Protein AF-A0A5D2UR19-F1 (afdb_monomer)

Nearest PDB structures (foldseek):
  2g3y-assembly1_A  TM=7.242E-01  e=2.853E-04  Homo sapiens
  3e5h-assembly1_A  TM=7.509E-01  e=6.880E-03  Homo sapiens
  1z06-assembly1_A  TM=6.483E-01  e=2.188E-03  Mus musculus
  6pq3-assembly1_A  TM=7.161E-01  e=6.386E-02  Homo sapiens
  6sur-assembly1_B  TM=6.146E-01  e=1.386E-02  Mus musculus

Structure (mmCIF, N/CA/C/O backbone):
data_AF-A0A5D2UR19-F1
#
_entry.id   AF-A0A5D2UR19-F1
#
loop_
_atom_site.group_PDB
_atom_site.id
_atom_site.type_symbol
_atom_site.label_atom_id
_atom_site.label_alt_id
_atom_site.label_comp_id
_atom_site.label_asym_id
_atom_site.label_entity_id
_atom_site.label_seq_id
_atom_site.pdbx_PDB_ins_code
_atom_site.Cartn_x
_atom_site.Cartn_y
_atom_site.Cartn_z
_atom_site.occupancy
_atom_site.B_iso_or_equiv
_atom_site.auth_seq_id
_atom_site.auth_comp_id
_atom_site.auth_asym_id
_atom_site.auth_atom_id
_atom_site.pdbx_PDB_model_num
ATOM 1 N N . MET A 1 1 ? -14.995 7.279 -19.899 1.00 46.34 1 MET A N 1
ATOM 2 C CA . MET A 1 1 ? -13.911 6.622 -19.139 1.00 46.34 1 MET A CA 1
ATOM 3 C C . MET A 1 1 ? -14.521 5.469 -18.365 1.00 46.34 1 MET A C 1
ATOM 5 O O . MET A 1 1 ? -15.274 5.706 -17.428 1.00 46.34 1 MET A O 1
ATOM 9 N N . GLY A 1 2 ? -14.334 4.244 -18.856 1.00 49.53 2 GLY A N 1
ATOM 10 C CA . GLY A 1 2 ? -14.884 3.049 -18.222 1.00 49.53 2 GLY A CA 1
ATOM 11 C C . GLY A 1 2 ? -14.050 2.699 -17.000 1.00 49.53 2 GLY A C 1
ATOM 12 O O . GLY A 1 2 ? -12.851 2.493 -17.119 1.00 49.53 2 GLY A O 1
ATOM 13 N N . CYS A 1 3 ? -14.673 2.662 -15.830 1.00 55.56 3 CYS A N 1
ATOM 14 C CA . CYS A 1 3 ? -14.036 2.120 -14.644 1.00 55.56 3 CYS A CA 1
ATOM 15 C C . CYS A 1 3 ? -14.129 0.595 -14.730 1.00 55.56 3 CYS A C 1
ATOM 17 O O . CYS A 1 3 ? -15.231 0.038 -14.669 1.00 55.56 3 CYS A O 1
ATOM 19 N N . HIS A 1 4 ? -13.002 -0.078 -14.961 1.00 67.94 4 HIS A N 1
ATOM 20 C CA . HIS A 1 4 ? -13.015 -1.523 -15.117 1.00 67.94 4 HIS A CA 1
ATOM 21 C C . HIS A 1 4 ? -13.177 -2.162 -13.735 1.00 67.94 4 HIS A C 1
ATOM 23 O O . HIS A 1 4 ? -12.287 -2.125 -12.888 1.00 67.94 4 HIS A O 1
ATOM 29 N N . ARG A 1 5 ? -14.371 -2.704 -13.480 1.00 81.69 5 ARG A N 1
ATOM 30 C CA . ARG A 1 5 ? -14.679 -3.439 -12.252 1.00 81.69 5 ARG A CA 1
ATOM 31 C C . ARG A 1 5 ? -14.450 -4.918 -12.482 1.00 81.69 5 ARG A C 1
ATOM 33 O O . ARG A 1 5 ? -14.994 -5.489 -13.428 1.00 81.69 5 ARG A O 1
ATOM 40 N N . ARG A 1 6 ? -13.687 -5.548 -11.595 1.00 86.00 6 ARG A N 1
ATOM 41 C CA . ARG A 1 6 ? -13.479 -6.996 -11.594 1.00 86.00 6 ARG A CA 1
ATOM 42 C C . ARG A 1 6 ? -13.893 -7.566 -10.248 1.00 86.00 6 ARG A C 1
ATOM 44 O O . ARG A 1 6 ? -13.527 -7.041 -9.204 1.00 86.00 6 ARG A O 1
ATOM 51 N N . ILE A 1 7 ? -14.645 -8.660 -10.276 1.00 87.75 7 ILE A N 1
ATOM 52 C CA . ILE A 1 7 ? -15.034 -9.393 -9.070 1.00 87.75 7 ILE A CA 1
ATOM 53 C C . ILE A 1 7 ? -14.227 -10.682 -9.039 1.00 87.75 7 ILE A C 1
ATOM 55 O O . ILE A 1 7 ? -14.178 -11.411 -10.032 1.00 87.75 7 ILE A O 1
ATOM 59 N N . ARG A 1 8 ? -13.584 -10.969 -7.908 1.00 86.38 8 ARG A N 1
ATOM 60 C CA . ARG A 1 8 ? -12.852 -12.221 -7.701 1.00 86.38 8 ARG A CA 1
ATOM 61 C C . ARG A 1 8 ? -13.228 -12.830 -6.364 1.00 86.38 8 ARG A C 1
ATOM 63 O O . ARG A 1 8 ? -13.253 -12.147 -5.349 1.00 86.38 8 ARG A O 1
ATOM 70 N N . THR A 1 9 ? -13.471 -14.132 -6.348 1.00 87.81 9 THR A N 1
ATOM 71 C CA . THR A 1 9 ? -13.629 -14.881 -5.102 1.00 87.81 9 THR A CA 1
ATOM 72 C C . THR A 1 9 ? -12.322 -15.590 -4.761 1.00 87.81 9 THR A C 1
ATOM 74 O O . THR A 1 9 ? -11.704 -16.203 -5.629 1.00 87.81 9 THR A O 1
ATOM 77 N N . THR A 1 10 ? -11.907 -15.519 -3.498 1.00 86.25 10 THR A N 1
ATOM 78 C CA . THR A 1 10 ? -10.748 -16.240 -2.963 1.00 86.25 10 THR A CA 1
ATOM 79 C C . THR A 1 10 ? -11.105 -16.953 -1.657 1.00 86.25 10 THR A C 1
ATOM 81 O O . THR A 1 10 ? -12.052 -16.570 -0.969 1.00 86.25 10 THR A O 1
ATOM 84 N N . LEU A 1 11 ? -10.364 -18.009 -1.320 1.00 88.06 11 LEU A N 1
ATOM 85 C CA . LEU A 1 11 ? -10.439 -18.663 -0.014 1.00 88.06 11 LEU A CA 1
ATOM 86 C C . LEU A 1 11 ? -9.332 -18.105 0.883 1.00 88.06 11 LEU A C 1
ATOM 88 O O . LEU A 1 11 ? -8.144 -18.217 0.565 1.00 88.06 11 LEU A O 1
ATOM 92 N N . TYR A 1 12 ? -9.722 -17.542 2.022 1.00 85.56 12 TYR A N 1
ATOM 93 C CA . TYR A 1 12 ? -8.816 -17.017 3.040 1.00 85.56 12 TYR A CA 1
ATOM 94 C C . TYR A 1 12 ? -9.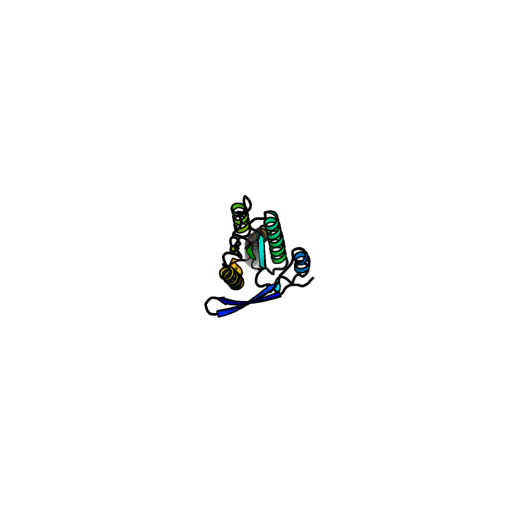179 -17.629 4.396 1.00 85.56 12 TYR A C 1
ATOM 96 O O . TYR A 1 12 ? -10.328 -17.546 4.823 1.00 85.56 12 TYR A O 1
ATOM 104 N N . LYS A 1 13 ? -8.219 -18.316 5.036 1.00 86.75 13 LYS A N 1
ATOM 105 C CA . LYS A 1 13 ? -8.419 -19.074 6.293 1.00 86.75 13 LYS A CA 1
ATOM 106 C C . LYS A 1 13 ? -9.640 -20.018 6.267 1.00 86.75 13 LYS A C 1
ATOM 108 O O . LYS A 1 13 ? -10.366 -20.142 7.243 1.00 86.75 13 LYS A O 1
ATOM 113 N N . GLY A 1 14 ? -9.890 -20.663 5.123 1.00 87.69 14 GLY A N 1
ATOM 114 C CA . GLY A 1 14 ? -11.038 -21.563 4.932 1.00 87.69 14 GLY A CA 1
ATOM 115 C C . GLY A 1 14 ? -12.382 -20.861 4.689 1.00 87.69 14 GLY A C 1
ATOM 116 O O . GLY A 1 14 ? -13.374 -21.532 4.425 1.00 87.69 14 GLY A O 1
ATOM 117 N N . ILE A 1 15 ? -12.421 -19.526 4.710 1.00 90.38 15 ILE A N 1
ATOM 118 C CA . ILE A 1 15 ? -13.627 -18.724 4.486 1.00 90.38 15 ILE A CA 1
ATOM 119 C C . ILE A 1 15 ? -13.609 -18.161 3.063 1.00 90.38 15 ILE A C 1
ATOM 121 O O . ILE A 1 15 ? -12.595 -17.650 2.581 1.00 90.38 15 ILE A O 1
ATOM 125 N N . LYS A 1 16 ? -14.752 -18.239 2.376 1.00 92.31 16 LYS A N 1
ATOM 126 C CA . LYS A 1 16 ? -14.946 -17.640 1.052 1.00 92.31 16 LYS A CA 1
ATOM 127 C C . LYS A 1 16 ? -15.060 -16.120 1.189 1.00 92.31 16 LYS A C 1
ATOM 129 O O . LYS A 1 16 ? -15.940 -15.627 1.889 1.00 92.31 16 LYS A O 1
ATOM 134 N N . LYS A 1 17 ? -14.186 -15.386 0.503 1.00 90.06 17 LYS A N 1
ATOM 135 C CA . LYS A 1 17 ? -14.154 -13.918 0.474 1.00 90.06 17 LYS A CA 1
ATOM 136 C C . LYS A 1 17 ? -14.348 -13.428 -0.956 1.00 90.06 17 LYS A C 1
ATOM 138 O O . LYS A 1 17 ? -13.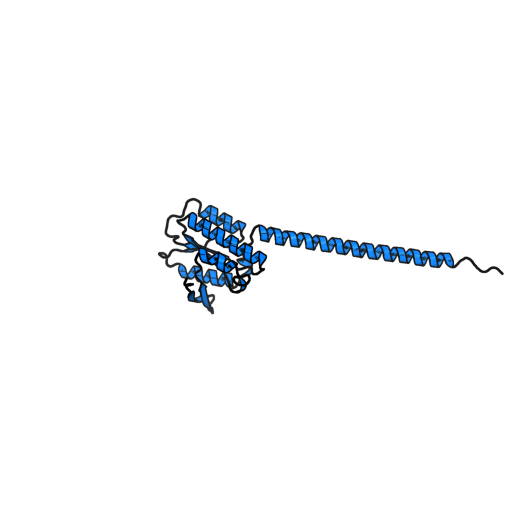837 -14.039 -1.898 1.00 90.06 17 LYS A O 1
ATOM 143 N N . THR A 1 18 ? -15.080 -12.331 -1.116 1.00 91.75 18 THR A N 1
ATOM 144 C CA . THR A 1 18 ? -15.336 -11.696 -2.414 1.00 91.75 18 THR A CA 1
ATOM 145 C C . THR A 1 18 ? -14.623 -10.355 -2.451 1.00 91.75 18 THR A C 1
ATOM 147 O O . THR A 1 18 ? -14.851 -9.516 -1.591 1.00 91.75 18 THR A O 1
ATOM 150 N N . LEU A 1 19 ? -13.766 -10.173 -3.449 1.00 90.69 19 LEU A N 1
ATOM 151 C CA . LEU A 1 19 ? -13.014 -8.953 -3.697 1.00 90.69 19 LEU A CA 1
ATOM 152 C C . LEU A 1 19 ? -13.643 -8.196 -4.865 1.00 90.69 19 LEU A C 1
ATOM 154 O O . LEU A 1 19 ? -13.827 -8.766 -5.946 1.00 90.69 19 LEU A O 1
ATOM 158 N N . PHE A 1 20 ? -13.926 -6.915 -4.644 1.00 91.12 20 PHE A N 1
ATOM 159 C CA . PHE A 1 20 ? -14.340 -5.965 -5.671 1.00 91.12 20 PHE A CA 1
ATOM 160 C C . PHE A 1 20 ? -13.138 -5.094 -6.029 1.00 91.12 20 PHE A C 1
ATOM 162 O O . PHE A 1 20 ? -12.739 -4.222 -5.268 1.00 91.12 20 PHE A O 1
ATOM 169 N N . LEU A 1 21 ? -12.530 -5.371 -7.177 1.00 89.50 21 LEU A N 1
ATOM 170 C CA . LEU A 1 21 ? -11.351 -4.668 -7.669 1.00 89.50 21 LEU A CA 1
ATOM 171 C C . LEU A 1 21 ? -11.817 -3.547 -8.595 1.00 89.50 21 LEU A C 1
ATOM 173 O O . LEU A 1 21 ? -12.476 -3.805 -9.609 1.00 89.50 21 LEU A O 1
ATOM 177 N N . LEU A 1 22 ? -11.491 -2.315 -8.220 1.00 89.56 22 LEU A N 1
ATOM 178 C CA . LEU A 1 22 ? -11.823 -1.107 -8.960 1.00 89.56 22 LEU A CA 1
ATOM 179 C C . LEU A 1 22 ? -10.551 -0.554 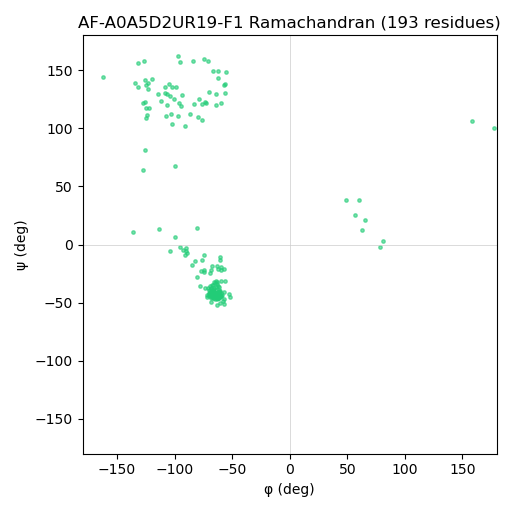-9.599 1.00 89.56 22 LEU A C 1
ATOM 181 O O . LEU A 1 22 ? -9.671 -0.072 -8.893 1.00 89.56 22 LEU A O 1
ATOM 185 N N . GLU A 1 23 ? -10.449 -0.625 -10.923 1.00 88.62 23 GLU A N 1
ATOM 186 C CA . GLU A 1 23 ? -9.324 -0.017 -11.629 1.00 88.62 23 GLU A CA 1
ATOM 187 C C . GLU A 1 23 ? -9.538 1.494 -11.769 1.00 88.62 23 GLU A C 1
ATOM 189 O O . GLU A 1 23 ? -10.571 1.953 -12.278 1.00 88.62 23 GLU A O 1
ATOM 194 N N . ILE A 1 24 ? -8.553 2.258 -11.302 1.00 87.00 24 ILE A N 1
ATOM 195 C CA . ILE A 1 24 ? -8.529 3.717 -11.344 1.00 87.00 24 ILE A CA 1
ATOM 196 C C . ILE A 1 24 ? -7.267 4.122 -12.100 1.00 87.00 24 ILE A C 1
ATOM 198 O O . ILE A 1 24 ? -6.159 3.818 -11.670 1.00 87.00 24 ILE A O 1
ATOM 202 N N . HIS A 1 25 ? -7.449 4.793 -13.238 1.00 84.62 25 HIS A N 1
ATOM 203 C CA . HIS A 1 25 ? -6.336 5.400 -13.964 1.00 84.62 25 HIS A CA 1
ATOM 204 C C . HIS A 1 25 ? -5.802 6.607 -13.190 1.00 84.62 25 HIS A C 1
ATOM 206 O O . HIS A 1 25 ? -6.546 7.222 -12.424 1.00 84.62 25 HIS A O 1
ATOM 212 N N . GLU A 1 26 ? -4.559 7.000 -13.446 1.00 80.44 26 GLU A N 1
ATOM 213 C CA . GLU A 1 26 ? -3.907 8.122 -12.763 1.00 80.44 26 GLU A CA 1
ATOM 214 C C . GLU A 1 26 ? -4.733 9.419 -12.821 1.00 80.44 26 GLU A C 1
ATOM 216 O O . GLU A 1 26 ? -4.930 10.086 -11.807 1.00 80.44 26 GLU A O 1
ATOM 221 N N . ASP A 1 27 ? -5.321 9.729 -13.980 1.00 79.88 27 ASP A N 1
ATOM 222 C CA . ASP A 1 27 ? -6.176 10.914 -14.175 1.00 79.88 27 ASP A CA 1
ATOM 223 C C . ASP A 1 27 ? -7.500 10.844 -13.394 1.00 79.88 27 ASP A C 1
ATOM 225 O O . ASP A 1 27 ? -8.194 11.844 -13.210 1.00 79.88 27 ASP A O 1
ATOM 229 N N . GLY A 1 28 ? -7.890 9.642 -12.969 1.00 79.25 28 GLY A N 1
ATOM 230 C CA . GLY A 1 28 ? -9.112 9.380 -12.220 1.00 79.25 28 GLY A CA 1
ATOM 231 C C . GLY A 1 28 ? -8.970 9.594 -10.716 1.00 79.25 28 GLY A C 1
ATOM 232 O O . GLY A 1 28 ? -9.993 9.746 -10.047 1.00 79.25 28 GLY A O 1
ATOM 233 N N . VAL A 1 29 ? -7.742 9.631 -10.183 1.00 82.12 29 VAL A N 1
ATOM 234 C CA . VAL A 1 29 ? -7.501 9.751 -8.736 1.00 82.12 29 VAL A CA 1
ATOM 235 C C . VAL A 1 29 ? -7.931 11.120 -8.221 1.00 82.12 29 VAL A C 1
ATOM 237 O O . VAL A 1 29 ? -8.680 11.193 -7.253 1.00 82.12 29 VAL A O 1
ATOM 240 N N . SER A 1 30 ? -7.584 12.202 -8.920 1.00 81.38 30 SER A N 1
ATOM 241 C CA . SER A 1 30 ? -8.003 13.565 -8.548 1.00 81.38 30 SER A CA 1
ATOM 242 C C . SER A 1 30 ? -9.527 13.700 -8.460 1.00 81.38 30 SER A C 1
ATOM 244 O O . SER A 1 30 ? -10.069 14.290 -7.525 1.00 81.38 30 SER A O 1
ATOM 246 N N . LYS A 1 31 ? -10.246 13.081 -9.403 1.00 83.25 31 LYS A N 1
ATOM 247 C CA . LYS A 1 31 ? -11.711 13.031 -9.414 1.00 83.25 31 LYS A CA 1
ATOM 248 C C . LYS A 1 31 ? -12.276 12.191 -8.267 1.00 83.25 31 LYS A C 1
ATOM 250 O O . LYS A 1 31 ? -13.349 12.513 -7.762 1.00 83.25 31 LYS A O 1
ATOM 255 N N . LEU A 1 32 ? -11.584 11.122 -7.876 1.00 80.88 32 LEU A N 1
ATOM 256 C CA . LEU A 1 32 ? -11.967 10.283 -6.744 1.00 80.88 32 LEU A CA 1
ATOM 257 C C . LEU A 1 32 ? -11.796 11.046 -5.425 1.00 80.88 32 LEU A C 1
ATOM 259 O O . LEU A 1 32 ? -12.754 11.140 -4.661 1.00 80.88 32 LEU A O 1
ATOM 263 N N . LEU A 1 33 ? -10.638 11.672 -5.215 1.00 79.81 33 LEU A N 1
ATOM 264 C CA . LEU A 1 33 ? -10.324 12.465 -4.019 1.00 79.81 33 LEU A CA 1
ATOM 265 C C . LEU A 1 33 ? -11.139 13.766 -3.924 1.00 79.81 33 LEU A C 1
ATOM 267 O O . LEU A 1 33 ? -11.387 14.275 -2.841 1.00 79.81 33 LEU A O 1
ATOM 271 N N . SER A 1 34 ? -11.674 14.277 -5.040 1.00 80.06 34 SER A N 1
ATOM 272 C CA . SER A 1 34 ? -12.585 15.438 -5.022 1.00 80.06 34 SER A CA 1
ATOM 273 C C . SER A 1 34 ? -13.861 15.204 -4.192 1.00 80.06 34 SER A C 1
ATOM 275 O O . SER A 1 34 ? -14.522 16.157 -3.778 1.00 80.06 34 SER A O 1
ATOM 277 N N . SER A 1 35 ? -14.245 13.944 -3.972 1.00 79.31 35 SER A N 1
ATOM 278 C CA . SER A 1 35 ? -15.388 13.562 -3.144 1.00 79.31 35 SER A CA 1
ATOM 279 C C . SER A 1 35 ? -14.907 13.046 -1.792 1.00 79.31 35 SER A C 1
ATOM 281 O O . SER A 1 35 ? -14.421 11.925 -1.714 1.00 79.31 35 SER A O 1
ATOM 283 N N . LYS A 1 36 ? -15.192 13.780 -0.712 1.00 71.44 36 LYS A N 1
ATOM 284 C CA . LYS A 1 36 ? -14.782 13.425 0.663 1.00 71.44 36 LYS A CA 1
ATOM 285 C C . LYS A 1 36 ? -15.258 12.053 1.165 1.00 71.44 36 LYS A C 1
ATOM 287 O O . LYS A 1 36 ? -14.696 11.515 2.104 1.00 71.44 36 LYS A O 1
ATOM 292 N N . GLU A 1 37 ? -16.309 11.489 0.570 1.00 75.62 37 GLU A N 1
ATOM 293 C CA . GLU A 1 37 ? -16.846 10.168 0.938 1.00 75.62 37 GLU A CA 1
ATOM 294 C C . GLU A 1 37 ? -16.399 9.038 -0.005 1.00 75.62 37 GLU A C 1
ATOM 296 O O . GLU A 1 37 ? -16.929 7.924 0.053 1.00 75.62 37 GLU A O 1
ATOM 301 N N . SER A 1 38 ? -15.503 9.305 -0.957 1.00 76.12 38 SER A N 1
ATOM 302 C CA . SER A 1 38 ? -15.065 8.274 -1.904 1.00 76.12 38 SER A CA 1
ATOM 303 C C . SER A 1 38 ? -14.203 7.222 -1.205 1.00 76.12 38 SER A C 1
ATOM 305 O O . SER A 1 38 ? -14.459 6.030 -1.373 1.00 76.12 38 SER A O 1
ATOM 307 N N . LEU A 1 39 ? -13.270 7.666 -0.356 1.00 77.62 39 LEU A N 1
ATOM 308 C CA . LEU A 1 39 ? -12.402 6.816 0.458 1.00 77.62 39 LEU A CA 1
ATOM 309 C C . LEU A 1 39 ? -13.181 6.022 1.511 1.00 77.62 39 LEU A C 1
ATOM 311 O O . LEU A 1 39 ? -12.863 4.863 1.752 1.00 77.62 39 LEU A O 1
ATOM 315 N N . ALA A 1 40 ? -14.281 6.573 2.035 1.00 76.50 40 ALA A N 1
ATOM 316 C CA . ALA A 1 40 ? -15.160 5.886 2.988 1.00 76.50 40 ALA A CA 1
ATOM 317 C C . ALA A 1 40 ? -15.772 4.577 2.444 1.00 76.50 40 ALA A C 1
ATOM 319 O O . ALA A 1 40 ? -16.256 3.750 3.214 1.00 76.50 40 ALA A O 1
ATOM 320 N N . ARG A 1 41 ? -15.796 4.394 1.116 1.00 78.56 41 ARG A N 1
ATOM 321 C CA . ARG A 1 41 ? -16.317 3.186 0.454 1.00 78.56 41 ARG A CA 1
ATOM 322 C C . ARG A 1 41 ? -15.232 2.155 0.125 1.00 78.56 41 ARG A C 1
ATOM 324 O O . ARG A 1 41 ? -15.567 1.111 -0.433 1.00 78.56 41 ARG A O 1
ATOM 331 N N . CYS A 1 42 ? -13.966 2.451 0.409 1.00 81.44 42 CYS A N 1
ATOM 332 C CA . CYS A 1 42 ? -12.829 1.601 0.079 1.00 81.44 42 CYS A CA 1
ATOM 333 C C . CYS A 1 42 ? -12.286 0.924 1.340 1.00 81.44 42 CYS A C 1
ATOM 335 O O . CYS A 1 42 ? -11.811 1.595 2.248 1.00 81.44 42 CYS A O 1
ATOM 337 N N . ASP A 1 43 ? -12.290 -0.409 1.365 1.00 86.38 43 ASP A N 1
ATOM 338 C CA . ASP A 1 43 ? -11.689 -1.170 2.471 1.00 86.38 43 ASP A CA 1
ATOM 339 C C . ASP A 1 43 ? -10.149 -1.172 2.414 1.00 86.38 43 ASP A C 1
ATOM 341 O O . ASP A 1 43 ? -9.481 -1.416 3.416 1.00 86.38 43 ASP A O 1
ATOM 345 N N . ILE A 1 44 ? -9.580 -0.956 1.222 1.00 88.12 44 ILE A N 1
ATOM 346 C CA . ILE A 1 44 ? -8.138 -0.977 0.962 1.00 88.12 44 ILE A CA 1
ATOM 347 C C . ILE A 1 44 ? -7.809 -0.278 -0.364 1.00 88.12 44 ILE A C 1
ATOM 349 O O . ILE A 1 44 ? -8.546 -0.412 -1.345 1.00 88.12 44 ILE A O 1
ATOM 353 N N . ALA A 1 45 ? -6.674 0.417 -0.413 1.00 89.94 45 ALA A N 1
ATOM 354 C CA . ALA A 1 45 ? -6.070 0.965 -1.621 1.00 89.94 45 ALA A CA 1
ATOM 355 C C . ALA A 1 45 ? -4.808 0.171 -1.992 1.00 89.94 45 ALA A C 1
ATOM 357 O O . ALA A 1 45 ? -3.987 -0.171 -1.140 1.00 89.94 45 ALA A O 1
ATOM 358 N N . VAL A 1 46 ? -4.651 -0.147 -3.277 1.00 90.38 46 VAL A N 1
ATOM 359 C CA . VAL A 1 46 ? -3.502 -0.908 -3.783 1.00 90.38 46 VAL A CA 1
ATOM 360 C C . VAL A 1 46 ? -2.839 -0.109 -4.895 1.00 90.38 46 VAL A C 1
ATOM 362 O O . VAL A 1 46 ? -3.454 0.131 -5.932 1.00 90.38 46 VAL A O 1
ATOM 365 N N . PHE A 1 47 ? -1.585 0.272 -4.682 1.00 91.12 47 PHE A N 1
ATOM 366 C CA . PHE A 1 47 ? -0.771 1.017 -5.636 1.00 91.12 47 PHE A CA 1
ATOM 367 C C . PHE A 1 47 ? 0.161 0.050 -6.346 1.00 91.12 47 PHE A C 1
ATOM 369 O O . PHE A 1 47 ? 0.899 -0.699 -5.708 1.00 91.12 47 PHE A O 1
ATOM 376 N N . VAL A 1 48 ? 0.112 0.044 -7.672 1.00 91.19 48 VAL A N 1
ATOM 377 C CA . VAL A 1 48 ? 0.908 -0.866 -8.495 1.00 91.19 48 VAL A CA 1
ATOM 378 C C . VAL A 1 48 ? 1.902 -0.039 -9.290 1.00 91.19 48 VAL A C 1
ATOM 380 O O . VAL A 1 48 ? 1.502 0.912 -9.957 1.00 91.19 48 VAL A O 1
ATOM 383 N N . TYR A 1 49 ? 3.174 -0.419 -9.239 1.00 90.62 49 TYR A N 1
ATOM 384 C CA . TYR A 1 49 ? 4.218 0.154 -10.081 1.00 90.62 49 TYR A CA 1
ATOM 385 C C . TYR A 1 49 ? 4.968 -0.946 -10.829 1.00 90.62 49 TYR A C 1
ATOM 387 O O . TYR A 1 49 ? 4.948 -2.107 -10.423 1.00 90.62 49 TYR A O 1
ATOM 395 N N . ASP A 1 50 ? 5.617 -0.593 -11.930 1.00 90.06 50 ASP A N 1
ATOM 396 C CA . ASP A 1 50 ? 6.515 -1.483 -12.664 1.00 90.06 50 ASP A CA 1
ATOM 397 C C . ASP A 1 50 ? 7.911 -1.468 -12.022 1.00 90.06 50 ASP A C 1
ATOM 399 O O . ASP A 1 50 ? 8.543 -0.417 -11.925 1.00 90.06 50 ASP A O 1
ATOM 403 N N . SER A 1 51 ? 8.402 -2.627 -11.579 1.00 87.50 51 SER A N 1
ATOM 404 C CA . SER A 1 51 ? 9.697 -2.756 -10.898 1.00 87.50 51 SER A CA 1
ATOM 405 C C . SER A 1 51 ? 10.889 -2.346 -11.765 1.00 87.50 51 SER A C 1
ATOM 407 O O . SER A 1 51 ? 11.942 -2.004 -11.224 1.00 87.50 51 SER A O 1
ATOM 409 N N . SER A 1 52 ? 10.731 -2.350 -13.088 1.00 86.94 52 SER A N 1
ATOM 410 C CA . SER A 1 52 ? 11.763 -1.950 -14.047 1.00 86.94 52 SER A CA 1
ATOM 411 C C . SER A 1 52 ? 11.741 -0.453 -14.391 1.00 86.94 52 SER A C 1
ATOM 413 O O . SER A 1 52 ? 12.658 0.032 -15.052 1.00 86.94 52 SER A O 1
ATOM 415 N N . ASP A 1 53 ? 10.737 0.299 -13.923 1.00 88.12 53 ASP A N 1
ATOM 416 C CA . ASP A 1 53 ? 10.518 1.704 -14.284 1.00 88.12 53 ASP A CA 1
ATOM 417 C C . ASP A 1 53 ? 10.467 2.626 -13.052 1.00 88.12 53 ASP A C 1
ATOM 419 O O . ASP A 1 53 ? 9.521 2.630 -12.259 1.00 88.12 53 ASP A O 1
ATOM 423 N N . GLU A 1 54 ? 11.483 3.482 -12.921 1.00 86.69 54 GLU A N 1
ATOM 424 C CA . GLU A 1 54 ? 11.577 4.473 -11.843 1.00 86.69 54 GLU A CA 1
ATOM 425 C C . GLU A 1 54 ? 10.437 5.508 -11.890 1.00 86.69 54 GLU A C 1
ATOM 427 O O . GLU A 1 54 ? 9.995 6.001 -10.847 1.00 86.69 54 GLU A O 1
ATOM 432 N N . SER A 1 55 ? 9.947 5.859 -13.083 1.00 87.38 55 SER A N 1
ATOM 433 C CA . SER A 1 55 ? 8.878 6.852 -13.230 1.00 87.38 55 SER A CA 1
ATOM 434 C C . SER A 1 55 ? 7.548 6.319 -12.698 1.00 87.38 55 SER A C 1
ATOM 436 O O . SER A 1 55 ? 6.865 7.015 -11.944 1.00 87.38 55 SER A O 1
ATOM 438 N N . SER A 1 56 ? 7.251 5.044 -12.972 1.00 89.31 56 SER A N 1
ATOM 439 C CA . SER A 1 56 ? 6.108 4.326 -12.408 1.00 89.31 56 SER A CA 1
ATOM 440 C C . SER A 1 56 ? 6.169 4.266 -10.877 1.00 89.31 56 SER A C 1
ATOM 442 O O . SER A 1 56 ? 5.165 4.515 -10.208 1.00 89.31 56 SER A O 1
ATOM 444 N N . TRP A 1 57 ? 7.354 4.019 -10.304 1.00 86.69 57 TRP A N 1
ATOM 445 C CA . TRP A 1 57 ? 7.558 4.045 -8.851 1.00 86.69 57 TRP A CA 1
ATOM 446 C C . TRP A 1 57 ? 7.257 5.417 -8.232 1.00 86.69 57 TRP A C 1
ATOM 448 O O . TRP A 1 57 ? 6.512 5.508 -7.249 1.00 86.69 57 TRP A O 1
ATOM 458 N N . LYS A 1 58 ? 7.825 6.489 -8.803 1.00 85.94 58 LYS A N 1
ATOM 459 C CA . LYS A 1 58 ? 7.597 7.865 -8.328 1.00 85.94 58 LYS A CA 1
ATOM 460 C C . LYS A 1 58 ? 6.112 8.193 -8.343 1.00 85.94 58 LYS A C 1
ATOM 462 O O . LYS A 1 58 ? 5.573 8.639 -7.335 1.00 85.94 58 LYS A O 1
ATOM 467 N N . ARG A 1 59 ? 5.443 7.863 -9.446 1.00 89.00 59 ARG A N 1
ATOM 468 C CA . ARG A 1 59 ? 4.021 8.127 -9.624 1.00 89.00 59 ARG A CA 1
ATOM 469 C C . ARG A 1 59 ? 3.142 7.365 -8.633 1.00 89.00 59 ARG A C 1
ATOM 471 O O . ARG A 1 59 ? 2.257 7.958 -8.025 1.00 89.00 59 ARG A O 1
ATOM 478 N N . ALA A 1 60 ? 3.401 6.076 -8.419 1.00 88.88 60 ALA A N 1
ATOM 479 C CA . ALA A 1 60 ? 2.667 5.279 -7.435 1.00 88.88 60 ALA A CA 1
ATOM 480 C C . ALA A 1 60 ? 2.840 5.819 -6.005 1.00 88.88 60 ALA A C 1
ATOM 482 O O . ALA A 1 60 ? 1.887 5.819 -5.227 1.00 88.88 60 ALA A O 1
ATOM 483 N N . THR A 1 61 ? 4.037 6.314 -5.678 1.00 85.31 61 THR A N 1
ATOM 484 C CA . THR A 1 61 ? 4.336 6.912 -4.369 1.00 85.31 61 THR A CA 1
ATOM 485 C C . THR A 1 61 ? 3.623 8.252 -4.182 1.00 85.31 61 THR A C 1
ATOM 487 O O . THR A 1 61 ? 3.044 8.480 -3.126 1.00 85.31 61 THR A O 1
ATOM 490 N N . GLU A 1 62 ? 3.606 9.116 -5.201 1.00 88.06 62 GLU A N 1
ATOM 491 C CA . GLU A 1 62 ? 2.850 10.379 -5.177 1.00 88.06 62 GLU A CA 1
ATOM 492 C C . GLU A 1 62 ? 1.358 10.134 -4.924 1.00 88.06 62 GLU A C 1
ATOM 494 O O . GLU A 1 62 ? 0.779 10.720 -4.014 1.00 88.06 62 GLU A O 1
ATOM 499 N N . LEU A 1 63 ? 0.749 9.200 -5.663 1.00 88.38 63 LEU A N 1
ATOM 500 C CA . LEU A 1 63 ? -0.667 8.861 -5.490 1.00 88.38 63 LEU A CA 1
ATOM 501 C C . LEU A 1 63 ? -0.963 8.275 -4.103 1.00 88.38 63 LEU A C 1
ATOM 503 O O . LEU A 1 63 ? -2.036 8.513 -3.552 1.00 88.38 63 LEU A O 1
ATOM 507 N N . LEU A 1 64 ? -0.025 7.515 -3.532 1.00 86.88 64 LEU A N 1
ATOM 508 C CA . LEU A 1 64 ? -0.144 7.016 -2.164 1.00 86.88 64 LEU A CA 1
ATOM 509 C C . LEU A 1 64 ? -0.153 8.164 -1.158 1.00 86.88 64 LEU A C 1
ATOM 511 O O . LEU A 1 64 ? -0.986 8.163 -0.252 1.00 86.88 64 LEU A O 1
ATOM 515 N N . MET A 1 65 ? 0.735 9.144 -1.326 1.00 83.94 65 MET A N 1
ATOM 516 C CA . MET A 1 65 ? 0.780 10.330 -0.469 1.00 83.94 65 MET A CA 1
ATOM 517 C C . MET A 1 65 ? -0.505 11.151 -0.572 1.00 83.94 65 MET A C 1
ATOM 519 O O . MET A 1 65 ? -1.025 11.573 0.458 1.00 83.94 65 MET A O 1
ATOM 523 N N . ASP A 1 66 ? -1.051 11.318 -1.778 1.00 85.56 66 ASP A N 1
ATOM 524 C CA . ASP A 1 66 ? -2.316 12.028 -1.996 1.00 85.56 66 ASP A CA 1
ATOM 525 C C . ASP A 1 66 ? -3.487 11.339 -1.276 1.00 85.56 6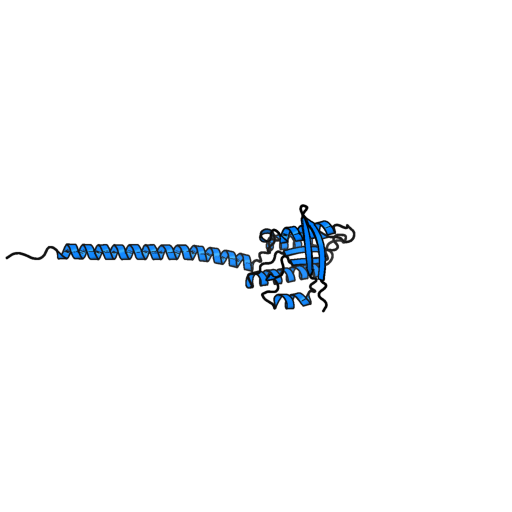6 ASP A C 1
ATOM 527 O O . ASP A 1 66 ? -4.272 11.991 -0.587 1.00 85.56 66 ASP A O 1
ATOM 531 N N . VAL A 1 67 ? -3.596 10.009 -1.395 1.00 84.56 67 VAL A N 1
ATOM 532 C CA . VAL A 1 67 ? -4.658 9.223 -0.738 1.00 84.56 67 VAL A CA 1
ATOM 533 C C . VAL A 1 67 ? -4.504 9.229 0.782 1.00 84.56 67 VAL A C 1
ATOM 535 O O . VAL A 1 67 ? -5.496 9.364 1.497 1.00 84.56 67 VAL A O 1
ATOM 538 N N . ALA A 1 68 ? -3.278 9.094 1.288 1.00 83.00 68 ALA A N 1
ATOM 539 C CA . ALA A 1 68 ? -3.015 9.130 2.721 1.00 83.00 68 ALA A CA 1
ATOM 540 C C . ALA A 1 68 ? -3.314 10.518 3.315 1.00 83.00 68 ALA A C 1
ATOM 542 O O . ALA A 1 68 ? -3.969 10.611 4.352 1.00 83.00 68 ALA A O 1
ATOM 543 N N . GLY A 1 69 ? -2.915 11.591 2.623 1.00 80.31 69 GLY A N 1
ATOM 544 C CA . GLY A 1 69 ? -3.210 12.968 3.024 1.00 80.31 69 GLY A CA 1
ATOM 545 C C . GLY A 1 69 ? -4.710 13.269 3.056 1.00 80.31 69 GLY A C 1
ATOM 546 O O . GLY A 1 69 ? -5.210 13.794 4.050 1.00 80.31 69 GLY A O 1
ATOM 547 N N . ASP A 1 70 ? -5.458 12.871 2.021 1.00 81.88 70 ASP A N 1
ATOM 548 C CA . ASP A 1 70 ? -6.918 13.046 2.004 1.00 81.88 70 ASP A CA 1
ATOM 549 C C . ASP A 1 70 ? -7.610 12.225 3.107 1.00 81.88 70 ASP A C 1
ATOM 551 O O . ASP A 1 70 ? -8.549 12.702 3.749 1.00 81.88 70 ASP A O 1
ATOM 555 N N . GLY A 1 71 ? -7.114 11.018 3.399 1.00 78.50 71 GLY A N 1
ATOM 556 C CA . GLY A 1 71 ? -7.602 10.192 4.506 1.00 78.50 71 GLY A CA 1
ATOM 557 C C . GLY A 1 71 ? -7.447 10.865 5.875 1.00 78.50 71 GLY A C 1
ATOM 558 O O . GLY A 1 71 ? -8.365 10.814 6.698 1.00 78.50 71 GLY A O 1
ATOM 559 N N . GLU A 1 72 ? -6.332 11.559 6.112 1.00 76.50 72 GLU A N 1
ATOM 560 C CA . GLU A 1 72 ? -6.088 12.316 7.348 1.00 76.50 72 GLU A CA 1
ATOM 561 C C . GLU A 1 72 ? -6.986 13.556 7.480 1.00 76.50 72 GLU A C 1
ATOM 563 O O . GLU A 1 72 ? -7.419 13.903 8.586 1.00 76.50 72 GLU A O 1
ATOM 568 N N . ASP A 1 73 ? -7.288 14.225 6.367 1.00 76.81 73 ASP A N 1
ATOM 569 C CA . ASP A 1 73 ? -8.140 15.417 6.345 1.00 76.81 73 ASP A CA 1
ATOM 570 C C . ASP A 1 73 ? -9.631 15.081 6.453 1.00 76.81 73 ASP A C 1
ATOM 572 O O . ASP A 1 73 ? -10.398 15.806 7.097 1.00 76.81 73 ASP A O 1
ATOM 576 N N . THR A 1 74 ? -10.052 13.972 5.847 1.00 74.62 74 THR A N 1
ATOM 577 C CA . THR A 1 74 ? -11.448 13.513 5.839 1.00 74.62 74 THR A CA 1
ATOM 578 C C . THR A 1 74 ? -11.781 12.566 6.993 1.00 74.62 74 THR A C 1
ATOM 580 O O . THR A 1 74 ? -12.957 12.285 7.222 1.00 74.62 74 THR A O 1
ATOM 583 N N . SER A 1 75 ? -10.772 12.120 7.756 1.00 72.25 75 SER A N 1
ATOM 584 C CA . SER A 1 75 ? -10.858 11.061 8.779 1.00 72.25 75 SER A CA 1
ATOM 585 C C . SER A 1 75 ? -11.250 9.677 8.240 1.00 72.25 75 SER A C 1
ATOM 587 O O . SER A 1 75 ? -11.554 8.778 9.026 1.00 72.25 75 SER A O 1
ATOM 589 N N . TYR A 1 76 ? -11.223 9.485 6.919 1.00 77.94 76 TYR A N 1
ATOM 590 C CA . TYR A 1 76 ? -11.414 8.190 6.269 1.00 77.94 76 TYR A CA 1
ATOM 591 C C . TYR A 1 76 ? -10.053 7.604 5.883 1.00 77.94 76 TYR A C 1
ATOM 593 O O . TYR A 1 76 ? -9.713 7.501 4.707 1.00 77.94 76 TYR A O 1
ATOM 601 N N . GLU A 1 77 ? -9.260 7.241 6.895 1.00 79.19 77 GLU A N 1
ATOM 602 C CA . GLU A 1 77 ? -7.969 6.571 6.706 1.00 79.19 77 GLU A CA 1
ATOM 603 C C . GLU A 1 77 ? -8.190 5.185 6.060 1.00 79.19 77 GLU A C 1
ATOM 605 O O . GLU A 1 77 ? -8.885 4.332 6.617 1.00 79.19 77 GLU A O 1
ATOM 610 N N . VAL A 1 78 ? -7.602 4.954 4.880 1.00 82.56 78 VAL A N 1
ATOM 611 C CA . VAL A 1 78 ? -7.728 3.693 4.131 1.00 82.56 78 VAL A CA 1
ATOM 612 C C . VAL A 1 78 ? -6.404 2.922 4.187 1.00 82.56 78 VAL A C 1
ATOM 614 O O . VAL A 1 78 ? -5.355 3.491 3.876 1.00 82.56 78 VAL A O 1
ATOM 617 N N . PRO A 1 79 ? -6.414 1.621 4.532 1.00 84.00 79 PRO A N 1
ATOM 618 C CA . PRO A 1 79 ? -5.228 0.778 4.455 1.00 84.00 79 PRO A CA 1
ATOM 619 C C . PRO A 1 79 ? -4.615 0.770 3.052 1.00 84.00 79 PRO A C 1
ATOM 621 O O . PRO A 1 79 ? -5.339 0.657 2.063 1.00 84.00 79 PRO A O 1
ATOM 624 N N . CYS A 1 80 ? -3.291 0.843 2.952 1.00 86.50 80 CYS A N 1
ATOM 625 C CA . CYS A 1 80 ? -2.579 0.932 1.682 1.00 86.50 80 CYS A CA 1
ATOM 626 C C . CYS A 1 80 ? -1.561 -0.201 1.520 1.00 86.50 80 CYS A C 1
ATOM 628 O O . CYS A 1 80 ? -0.839 -0.550 2.452 1.00 86.50 80 CYS A O 1
ATOM 630 N N . LEU A 1 81 ? -1.480 -0.756 0.311 1.00 87.50 81 LEU A N 1
ATOM 631 C CA . LEU A 1 81 ? -0.448 -1.712 -0.094 1.00 87.50 81 LEU A CA 1
ATOM 632 C C . LEU A 1 81 ? 0.244 -1.226 -1.363 1.00 87.50 81 LEU A C 1
ATOM 634 O O . LEU A 1 81 ? -0.415 -0.740 -2.282 1.00 87.50 81 LEU A O 1
ATOM 638 N N . ILE A 1 82 ? 1.558 -1.430 -1.440 1.00 88.50 82 ILE A N 1
ATOM 639 C CA . ILE A 1 82 ? 2.332 -1.214 -2.663 1.00 88.50 82 ILE A CA 1
ATOM 640 C C . ILE A 1 82 ? 2.678 -2.568 -3.285 1.00 88.50 82 ILE A C 1
ATOM 642 O O . ILE A 1 82 ? 3.047 -3.521 -2.596 1.00 88.50 82 ILE A O 1
ATOM 646 N N . VAL A 1 83 ? 2.567 -2.658 -4.604 1.00 89.44 83 VAL A N 1
ATOM 647 C CA . VAL A 1 83 ? 2.818 -3.866 -5.388 1.00 89.44 83 VAL A CA 1
ATOM 648 C C . VAL A 1 83 ? 3.831 -3.551 -6.479 1.00 89.44 83 VAL A C 1
ATOM 650 O O . VAL A 1 83 ? 3.594 -2.680 -7.315 1.00 89.44 83 VAL A O 1
ATOM 653 N N . ALA A 1 84 ? 4.935 -4.293 -6.482 1.00 89.69 84 ALA A N 1
ATOM 654 C CA . ALA A 1 84 ? 5.959 -4.228 -7.514 1.00 89.69 84 ALA A CA 1
ATOM 655 C C . ALA A 1 84 ? 5.623 -5.249 -8.608 1.00 89.69 84 ALA A C 1
ATOM 657 O O . ALA A 1 84 ? 5.791 -6.455 -8.426 1.00 89.69 84 ALA A O 1
ATOM 658 N N . ALA A 1 85 ? 5.075 -4.786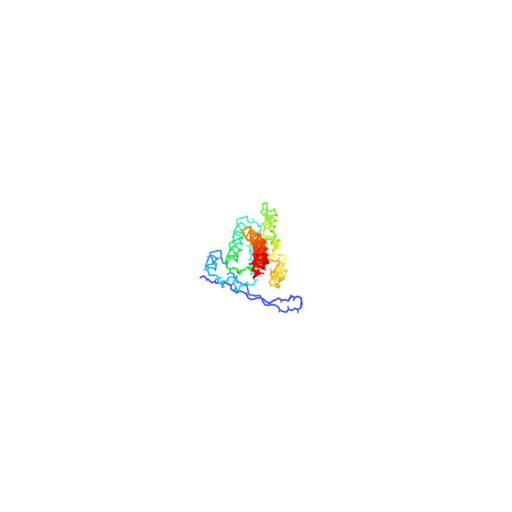 -9.725 1.00 89.31 85 ALA A N 1
ATOM 659 C CA . ALA A 1 85 ? 4.740 -5.623 -10.868 1.00 89.31 85 ALA A CA 1
ATOM 660 C C . ALA A 1 85 ? 5.950 -5.850 -11.779 1.00 89.31 85 ALA A C 1
ATOM 662 O O . ALA A 1 85 ? 6.861 -5.035 -11.820 1.00 89.31 85 ALA A O 1
ATOM 663 N N . LYS A 1 86 ? 5.897 -6.936 -12.562 1.00 87.62 86 LYS A N 1
ATOM 664 C CA . LYS A 1 86 ? 6.966 -7.364 -13.485 1.00 87.62 86 LYS A CA 1
ATOM 665 C C . LYS A 1 86 ? 8.294 -7.645 -12.779 1.00 87.62 86 LYS A C 1
ATOM 667 O O . LYS A 1 86 ? 9.359 -7.421 -13.338 1.00 87.62 86 LYS A O 1
ATOM 672 N N . ASP A 1 87 ? 8.218 -8.231 -11.587 1.00 83.81 87 ASP A N 1
ATOM 673 C CA . ASP A 1 87 ? 9.388 -8.609 -10.784 1.00 83.81 87 ASP A CA 1
ATOM 674 C C . ASP A 1 87 ? 10.333 -9.619 -11.474 1.00 83.81 87 ASP A C 1
ATOM 676 O O . ASP A 1 87 ? 11.448 -9.847 -11.033 1.00 83.81 87 ASP A O 1
ATOM 680 N N . ASP A 1 88 ? 9.910 -10.215 -12.594 1.00 82.19 88 ASP A N 1
ATOM 681 C CA . ASP A 1 88 ? 10.770 -11.025 -13.461 1.00 82.19 88 ASP A CA 1
ATOM 682 C C . ASP A 1 88 ? 11.761 -10.217 -14.316 1.00 82.19 88 ASP A C 1
ATOM 684 O O . ASP A 1 88 ? 12.601 -10.816 -14.989 1.00 82.19 88 ASP A O 1
ATOM 688 N N . LEU A 1 89 ? 11.639 -8.889 -14.348 1.00 84.31 89 LEU A N 1
ATOM 689 C CA . LEU A 1 89 ? 12.566 -7.992 -15.031 1.00 84.31 89 LEU A CA 1
ATOM 690 C C . LEU A 1 89 ? 13.617 -7.446 -14.065 1.00 84.31 89 LEU A C 1
ATOM 692 O O . LEU A 1 89 ? 13.389 -7.341 -12.859 1.00 84.31 89 LEU A O 1
ATOM 696 N N . ASP A 1 90 ? 14.755 -7.034 -14.625 1.00 83.19 90 ASP A N 1
ATOM 697 C CA . ASP A 1 90 ? 15.773 -6.328 -13.859 1.00 83.19 90 ASP A CA 1
ATOM 698 C C . ASP A 1 90 ? 15.177 -5.043 -13.279 1.00 83.19 90 ASP A C 1
ATOM 700 O O . ASP A 1 90 ? 14.653 -4.183 -13.993 1.00 83.19 90 ASP A O 1
ATOM 704 N N . SER A 1 91 ? 15.238 -4.940 -11.954 1.00 81.88 91 SER A N 1
ATOM 705 C CA . SER A 1 91 ? 14.715 -3.788 -11.234 1.00 81.88 91 SER A CA 1
ATOM 706 C C . SER A 1 91 ? 15.528 -2.534 -11.545 1.00 81.88 91 SER A C 1
ATOM 708 O O . SER A 1 91 ? 16.745 -2.602 -11.746 1.00 81.88 91 SER A O 1
ATOM 710 N N . PHE A 1 92 ? 14.880 -1.368 -11.520 1.00 80.31 92 PHE A N 1
ATOM 711 C CA . PHE A 1 92 ? 15.601 -0.113 -11.717 1.00 80.31 92 PHE A CA 1
ATOM 712 C C . PHE A 1 92 ? 16.643 0.107 -10.594 1.00 80.31 92 PHE A C 1
ATOM 714 O O . PHE A 1 92 ? 16.447 -0.331 -9.449 1.00 80.31 92 PHE A O 1
ATOM 721 N N . PRO A 1 93 ? 17.766 0.793 -10.878 1.00 70.88 93 PRO A N 1
ATOM 722 C CA . PRO A 1 93 ? 18.777 1.080 -9.866 1.00 70.88 93 PRO A CA 1
ATOM 723 C C . PRO A 1 93 ? 18.155 1.835 -8.684 1.00 70.88 93 PRO A C 1
ATOM 725 O O . PRO A 1 93 ? 17.492 2.841 -8.892 1.00 70.88 93 PRO A O 1
ATOM 728 N N . MET A 1 94 ? 18.399 1.391 -7.445 1.00 74.94 94 MET A N 1
ATOM 729 C CA . MET A 1 94 ? 17.831 1.948 -6.196 1.00 74.94 94 MET A CA 1
ATOM 730 C C . MET A 1 94 ? 16.408 1.496 -5.821 1.00 74.94 94 MET A C 1
ATOM 732 O O . MET A 1 94 ? 15.916 1.930 -4.778 1.00 74.94 94 MET A O 1
ATOM 736 N N . ALA A 1 95 ? 15.767 0.589 -6.569 1.00 73.69 95 ALA A N 1
ATOM 737 C CA . ALA A 1 95 ? 14.419 0.096 -6.248 1.00 73.69 95 ALA A CA 1
ATOM 738 C C . ALA A 1 95 ? 14.279 -0.412 -4.803 1.00 73.69 95 ALA A C 1
ATOM 740 O O . ALA A 1 95 ? 13.343 -0.031 -4.108 1.00 73.69 95 ALA A O 1
ATOM 741 N N . ILE A 1 96 ? 15.250 -1.199 -4.323 1.00 70.06 96 ILE A N 1
ATOM 742 C CA . ILE A 1 96 ? 15.275 -1.756 -2.958 1.00 70.06 96 ILE A CA 1
ATOM 743 C C . ILE A 1 96 ? 15.430 -0.654 -1.898 1.00 70.06 96 ILE A C 1
ATOM 745 O O . ILE A 1 96 ? 14.791 -0.693 -0.847 1.00 70.06 96 ILE A O 1
ATOM 749 N N . GLN A 1 97 ? 16.286 0.338 -2.148 1.00 72.19 97 GLN A N 1
ATOM 750 C CA . GLN A 1 97 ? 16.530 1.410 -1.184 1.00 72.19 97 GLN A CA 1
ATOM 751 C C . GLN A 1 97 ? 15.333 2.359 -1.095 1.00 72.19 97 GLN A C 1
ATOM 753 O O . GLN A 1 97 ? 14.914 2.719 0.006 1.00 72.19 97 GLN A O 1
ATOM 758 N N . ASN A 1 98 ? 14.761 2.727 -2.242 1.00 73.88 98 ASN A N 1
ATOM 759 C CA . ASN A 1 98 ? 13.593 3.598 -2.310 1.00 73.88 98 ASN A CA 1
ATOM 760 C C . ASN A 1 98 ? 12.354 2.919 -1.718 1.00 73.88 98 ASN A C 1
ATOM 762 O O . ASN A 1 98 ? 11.639 3.551 -0.943 1.00 73.88 98 ASN A O 1
ATOM 766 N N . SER A 1 99 ? 12.139 1.631 -2.006 1.00 70.25 99 SER A N 1
ATOM 767 C CA . SER A 1 99 ? 11.031 0.870 -1.428 1.00 70.25 99 SER A CA 1
ATOM 768 C C . SER A 1 99 ? 11.139 0.745 0.086 1.00 70.25 99 SER A C 1
ATOM 770 O O . SER A 1 99 ? 10.161 0.987 0.793 1.00 70.25 99 SER A O 1
ATOM 772 N N . THR A 1 100 ? 12.332 0.431 0.595 1.00 72.56 100 THR A N 1
ATOM 773 C CA . THR A 1 100 ? 12.584 0.303 2.037 1.00 72.56 100 THR A CA 1
ATOM 774 C C . THR A 1 100 ? 12.361 1.629 2.755 1.00 72.56 100 THR A C 1
ATOM 776 O O . THR A 1 100 ? 11.694 1.653 3.786 1.00 72.56 100 THR A O 1
ATOM 779 N N . ARG A 1 101 ? 12.862 2.734 2.191 1.00 73.75 101 ARG A N 1
ATOM 780 C CA . ARG A 1 101 ? 12.707 4.070 2.771 1.00 73.75 101 ARG A CA 1
ATOM 781 C C . ARG A 1 101 ? 11.242 4.498 2.827 1.00 73.75 101 ARG A C 1
ATOM 783 O O . ARG A 1 101 ? 10.761 4.811 3.904 1.00 73.75 101 ARG A O 1
ATOM 790 N N . VAL A 1 102 ? 10.506 4.418 1.715 1.00 71.00 102 VAL A N 1
ATOM 791 C CA . VAL A 1 102 ? 9.078 4.796 1.687 1.00 71.00 102 VAL A CA 1
ATOM 792 C C . VAL A 1 102 ? 8.242 3.924 2.627 1.00 71.00 102 VAL A C 1
ATOM 794 O O . VAL A 1 102 ? 7.372 4.440 3.323 1.00 71.00 102 VAL A 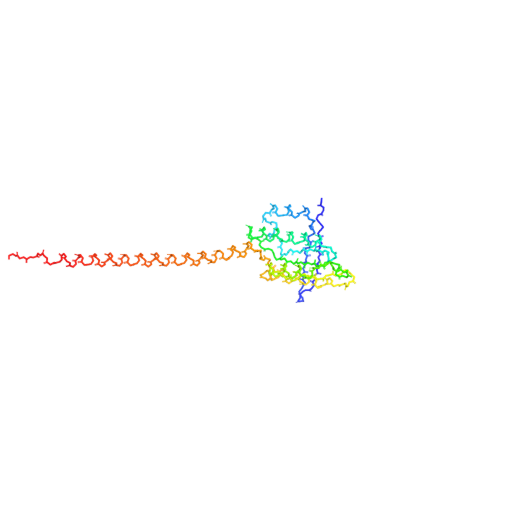O 1
ATOM 797 N N . SER A 1 103 ? 8.526 2.621 2.702 1.00 70.19 103 SER A N 1
ATOM 798 C CA . SER A 1 103 ? 7.785 1.711 3.589 1.00 70.19 103 SER A CA 1
ATOM 799 C C . SER A 1 103 ? 8.020 2.028 5.067 1.00 70.19 103 SER A C 1
ATOM 801 O O . SER A 1 103 ? 7.083 2.027 5.860 1.00 70.19 103 SER A O 1
ATOM 803 N N . GLN A 1 104 ? 9.267 2.335 5.437 1.00 71.00 104 GLN A N 1
ATOM 804 C CA . GLN A 1 104 ? 9.629 2.722 6.802 1.00 71.00 104 GLN A CA 1
ATOM 805 C C . GLN A 1 104 ? 9.094 4.107 7.174 1.00 71.00 104 GLN A C 1
ATOM 807 O O . GLN A 1 104 ? 8.588 4.277 8.282 1.00 71.00 104 GLN A O 1
ATOM 812 N N . ASP A 1 105 ? 9.181 5.066 6.253 1.00 67.31 105 ASP A N 1
ATOM 813 C CA . ASP A 1 105 ? 8.751 6.448 6.472 1.00 67.31 105 ASP A CA 1
ATOM 814 C C . ASP A 1 105 ? 7.223 6.534 6.635 1.00 67.31 105 ASP A C 1
ATOM 816 O O . ASP A 1 105 ? 6.746 7.249 7.515 1.00 67.31 105 ASP A O 1
ATOM 820 N N . MET A 1 106 ? 6.464 5.755 5.850 1.00 66.56 106 MET A N 1
ATOM 821 C CA . MET A 1 106 ? 4.991 5.735 5.867 1.00 66.56 106 MET A CA 1
ATOM 822 C C . MET A 1 106 ? 4.384 4.678 6.804 1.00 66.56 106 MET A C 1
ATOM 824 O O . MET A 1 106 ? 3.163 4.592 6.926 1.00 66.56 106 MET A O 1
ATOM 828 N N . GLY A 1 107 ? 5.203 3.829 7.435 1.00 61.22 107 GLY A N 1
ATOM 829 C CA . GLY A 1 107 ? 4.732 2.754 8.319 1.00 61.22 107 GLY A CA 1
ATOM 830 C C . GLY A 1 107 ? 3.924 1.648 7.623 1.00 61.22 107 GLY A C 1
ATOM 831 O O . GLY A 1 107 ? 3.175 0.935 8.288 1.00 61.22 107 GLY A O 1
ATOM 832 N N . ILE A 1 108 ? 4.063 1.497 6.303 1.00 70.31 108 ILE A N 1
ATOM 833 C CA . ILE A 1 108 ? 3.348 0.496 5.495 1.00 70.31 108 ILE A CA 1
ATOM 834 C C . ILE A 1 108 ? 4.194 -0.758 5.248 1.00 70.31 108 ILE A C 1
ATOM 836 O O . ILE A 1 108 ? 5.418 -0.757 5.386 1.00 70.31 108 ILE A O 1
ATOM 840 N N . GLU A 1 109 ? 3.534 -1.852 4.861 1.00 68.25 109 GLU A N 1
ATOM 841 C CA . GLU A 1 109 ? 4.214 -3.094 4.487 1.00 68.25 109 GLU A CA 1
ATOM 842 C C . GLU A 1 109 ? 5.116 -2.884 3.256 1.00 68.25 109 GLU A C 1
ATOM 844 O O . GLU A 1 109 ? 4.763 -2.150 2.330 1.00 68.25 109 GLU A O 1
ATOM 849 N N . ALA A 1 110 ? 6.276 -3.551 3.240 1.00 76.38 110 ALA A N 1
ATOM 850 C CA . ALA A 1 110 ? 7.199 -3.514 2.107 1.00 76.38 110 ALA A CA 1
ATOM 851 C C . ALA A 1 110 ? 6.503 -3.936 0.795 1.00 76.38 110 ALA A C 1
ATOM 853 O O . ALA A 1 110 ? 5.613 -4.797 0.839 1.00 76.38 110 ALA A O 1
ATOM 854 N N . PRO A 1 111 ? 6.912 -3.398 -0.376 1.00 82.69 111 PRO A N 1
ATOM 855 C CA . PRO A 1 111 ? 6.234 -3.700 -1.627 1.00 82.69 111 PRO A CA 1
ATOM 856 C C . PRO A 1 111 ? 6.189 -5.192 -1.923 1.00 82.69 111 PRO A C 1
ATOM 858 O O . PRO A 1 111 ? 7.175 -5.907 -1.751 1.00 82.69 111 PRO A O 1
ATOM 861 N N . ILE A 1 112 ? 5.030 -5.656 -2.383 1.00 85.44 112 ILE A N 1
ATOM 862 C CA . ILE A 1 112 ? 4.795 -7.063 -2.695 1.00 85.44 112 ILE A CA 1
ATOM 863 C C . ILE A 1 112 ? 5.259 -7.315 -4.135 1.00 85.44 112 ILE A C 1
ATOM 865 O O . ILE A 1 112 ? 4.608 -6.809 -5.056 1.00 85.44 112 ILE A O 1
ATOM 869 N N . PRO A 1 113 ? 6.333 -8.092 -4.362 1.00 84.56 113 PRO A N 1
ATOM 870 C CA . PRO A 1 113 ? 6.763 -8.437 -5.709 1.00 84.56 113 PRO A CA 1
ATOM 871 C C . PRO A 1 113 ? 5.773 -9.402 -6.358 1.00 84.56 113 PRO A C 1
ATOM 873 O O . PRO A 1 113 ? 5.371 -10.404 -5.759 1.00 84.56 113 PRO A O 1
ATOM 876 N N . ILE A 1 114 ? 5.368 -9.100 -7.591 1.00 86.38 114 ILE A N 1
ATOM 877 C CA . ILE A 1 114 ? 4.565 -9.991 -8.424 1.00 86.38 114 ILE A CA 1
ATOM 878 C C . ILE A 1 114 ? 5.128 -10.059 -9.842 1.00 86.38 114 ILE A C 1
ATOM 880 O O . ILE A 1 114 ? 5.455 -9.054 -10.476 1.00 86.38 114 ILE A O 1
ATOM 884 N N . SER A 1 115 ? 5.134 -11.267 -10.396 1.00 81.50 115 SER A N 1
ATOM 885 C CA . SER A 1 115 ? 5.373 -11.491 -11.816 1.00 81.50 115 SER A CA 1
ATOM 886 C C . SER A 1 115 ? 4.233 -12.290 -12.428 1.00 81.50 115 SER A C 1
ATOM 888 O O . SER A 1 115 ? 3.765 -13.291 -11.879 1.00 81.50 115 SER A O 1
ATOM 890 N N . SER A 1 116 ? 3.820 -11.864 -13.621 1.00 76.19 116 SER A N 1
ATOM 891 C CA . SER A 1 116 ? 2.845 -12.605 -14.417 1.00 76.19 116 SER A CA 1
ATOM 892 C C . SER A 1 116 ? 3.378 -13.926 -14.960 1.00 76.19 116 SER A C 1
ATOM 894 O O . SER A 1 116 ? 2.591 -14.847 -15.170 1.00 76.19 116 SER A O 1
ATOM 896 N N . LYS A 1 117 ? 4.701 -14.050 -15.112 1.00 75.62 117 LYS A N 1
ATOM 897 C CA . LYS A 1 117 ? 5.362 -15.276 -15.572 1.00 75.62 117 LYS A CA 1
ATOM 898 C C . LYS A 1 117 ? 5.536 -16.302 -14.453 1.00 75.62 117 LYS A C 1
ATOM 900 O O . LYS A 1 117 ? 5.535 -17.495 -14.732 1.00 75.62 117 LYS A O 1
ATOM 905 N N . LEU A 1 118 ? 5.642 -15.847 -13.202 1.00 63.00 118 LEU A N 1
ATOM 906 C CA . LEU A 1 118 ? 5.869 -16.709 -12.033 1.00 63.00 118 LEU A CA 1
ATOM 907 C C . LEU A 1 118 ? 4.570 -17.213 -11.371 1.00 63.00 118 LEU A C 1
ATOM 909 O O . LEU A 1 118 ? 4.618 -18.024 -10.456 1.00 63.00 118 LEU A O 1
ATOM 913 N N . SER A 1 119 ? 3.393 -16.792 -11.854 1.00 60.38 119 SER A N 1
ATOM 914 C CA . SER A 1 119 ? 2.072 -17.245 -11.376 1.00 60.38 119 SER A CA 1
ATOM 915 C C . SER A 1 119 ? 1.801 -17.042 -9.865 1.00 60.38 119 SER A C 1
ATOM 917 O O . SER A 1 119 ? 0.922 -17.695 -9.294 1.00 60.38 119 SER A O 1
ATOM 919 N N . ASP A 1 120 ? 2.457 -16.074 -9.220 1.00 63.00 120 ASP A N 1
ATOM 920 C CA . ASP A 1 120 ? 2.354 -15.809 -7.770 1.00 63.00 120 ASP A CA 1
ATOM 921 C C . ASP A 1 120 ? 1.116 -14.994 -7.330 1.00 63.00 120 ASP A C 1
ATOM 923 O O . ASP A 1 120 ? 0.983 -14.535 -6.191 1.00 63.00 120 ASP A O 1
ATOM 927 N N . PHE A 1 121 ? 0.124 -14.856 -8.210 1.00 68.19 121 PHE A N 1
ATOM 928 C CA . PHE A 1 121 ? -1.048 -14.006 -7.986 1.00 68.19 121 PHE A CA 1
ATOM 929 C C . PHE A 1 121 ? -1.938 -14.416 -6.805 1.00 68.19 121 PHE A C 1
ATOM 931 O O . PHE A 1 121 ? -2.740 -13.617 -6.333 1.00 68.19 121 PHE A O 1
ATOM 938 N N . ASN A 1 122 ? -1.856 -15.649 -6.307 1.00 67.31 122 ASN A N 1
ATOM 939 C CA . ASN A 1 122 ? -2.684 -16.059 -5.167 1.00 67.31 122 ASN A CA 1
ATOM 940 C C . ASN A 1 122 ? -2.191 -15.470 -3.835 1.00 67.31 122 ASN A C 1
ATOM 942 O O . ASN A 1 122 ? -2.987 -15.340 -2.902 1.00 67.31 122 ASN A O 1
ATOM 946 N N . ASN A 1 123 ? -0.916 -15.079 -3.747 1.00 77.75 123 ASN A N 1
ATOM 947 C CA . ASN A 1 123 ? -0.352 -14.460 -2.548 1.00 77.75 123 ASN A CA 1
ATOM 948 C C . ASN A 1 123 ? -0.889 -13.031 -2.364 1.00 77.75 123 ASN A C 1
ATOM 950 O O . ASN A 1 123 ? -1.393 -12.693 -1.293 1.00 77.75 123 ASN A O 1
ATOM 954 N N . ILE A 1 124 ? -0.918 -12.235 -3.439 1.00 86.19 124 ILE A N 1
ATOM 955 C CA . ILE A 1 124 ? -1.393 -10.845 -3.391 1.00 86.19 124 ILE A CA 1
ATOM 956 C C . ILE A 1 124 ? -2.855 -10.736 -2.938 1.00 86.19 124 ILE A C 1
ATOM 958 O O . ILE A 1 124 ? -3.149 -9.950 -2.044 1.00 86.19 124 ILE A O 1
ATOM 962 N N . PHE A 1 125 ? -3.775 -11.572 -3.439 1.00 87.38 125 PHE A N 1
ATOM 963 C CA . PHE A 1 125 ? -5.173 -11.514 -2.980 1.00 87.38 125 PHE A CA 1
ATOM 964 C C . PHE A 1 125 ? -5.324 -11.877 -1.501 1.00 87.38 125 PHE A C 1
ATOM 966 O O . PHE A 1 125 ? -6.209 -11.348 -0.836 1.00 87.38 125 PHE A O 1
ATOM 973 N N . ARG A 1 126 ? -4.470 -12.759 -0.965 1.00 85.94 126 ARG A N 1
ATOM 974 C CA . ARG A 1 126 ? -4.469 -13.066 0.472 1.00 85.94 126 ARG A CA 1
ATOM 975 C C . ARG A 1 126 ? -3.949 -11.895 1.297 1.00 85.94 126 ARG A C 1
ATOM 977 O O . ARG A 1 126 ? -4.526 -11.634 2.346 1.00 85.94 126 ARG A O 1
ATOM 984 N N . ARG A 1 127 ? -2.917 -11.188 0.829 1.00 85.50 127 ARG A N 1
ATOM 985 C CA . ARG A 1 127 ? -2.405 -9.975 1.488 1.00 85.50 127 ARG A CA 1
ATOM 986 C C . ARG A 1 127 ? -3.430 -8.844 1.476 1.00 85.50 127 ARG A C 1
ATOM 988 O O . ARG A 1 127 ? -3.670 -8.255 2.520 1.00 85.50 127 ARG A O 1
ATOM 995 N N . ILE A 1 128 ? -4.123 -8.647 0.352 1.00 88.19 128 ILE A N 1
ATOM 996 C CA . ILE A 1 128 ? -5.239 -7.694 0.238 1.00 88.19 128 ILE A CA 1
ATOM 997 C C . ILE A 1 128 ? -6.332 -8.014 1.267 1.00 88.19 128 ILE A C 1
ATOM 999 O O . ILE A 1 128 ? -6.729 -7.138 2.027 1.00 88.19 128 ILE A O 1
ATOM 1003 N N . VAL A 1 129 ? -6.790 -9.272 1.340 1.00 88.50 129 VAL A N 1
ATOM 1004 C CA . VAL A 1 129 ? -7.796 -9.679 2.341 1.00 88.50 129 VAL A CA 1
ATOM 1005 C C . VAL A 1 129 ? -7.274 -9.482 3.766 1.00 88.50 129 VAL A C 1
ATOM 1007 O O . VAL A 1 129 ? -8.015 -9.025 4.628 1.00 88.50 129 VAL A O 1
ATOM 1010 N N . ASN A 1 130 ? -6.005 -9.805 4.022 1.00 86.50 130 ASN A N 1
ATOM 1011 C CA . ASN A 1 130 ? -5.405 -9.669 5.344 1.00 86.50 130 ASN A CA 1
ATOM 1012 C C . ASN A 1 130 ? -5.373 -8.212 5.829 1.00 86.50 130 ASN A C 1
ATOM 1014 O O . ASN A 1 130 ? -5.759 -7.958 6.969 1.00 86.50 130 ASN A O 1
ATOM 1018 N N . ALA A 1 131 ? -4.949 -7.286 4.963 1.00 84.12 131 ALA A N 1
ATOM 1019 C CA . ALA A 1 131 ? -4.895 -5.854 5.250 1.00 84.12 131 ALA A CA 1
ATOM 1020 C C . ALA A 1 131 ? -6.299 -5.241 5.395 1.00 84.12 131 ALA A C 1
ATOM 1022 O O . ALA A 1 131 ? -6.524 -4.454 6.309 1.00 84.12 131 ALA A O 1
ATOM 1023 N N . ALA A 1 132 ? -7.266 -5.673 4.577 1.00 84.88 132 ALA A N 1
ATOM 1024 C CA . ALA A 1 132 ? -8.661 -5.247 4.707 1.00 84.88 132 ALA A CA 1
ATOM 1025 C C . ALA A 1 132 ? -9.326 -5.748 6.008 1.00 84.88 132 ALA A C 1
ATOM 1027 O O . ALA A 1 132 ? -10.139 -5.045 6.598 1.00 84.88 132 ALA A O 1
ATOM 1028 N N . GLU A 1 133 ? -8.984 -6.951 6.493 1.00 81.88 133 GLU A N 1
ATOM 1029 C CA . GLU A 1 133 ? -9.499 -7.465 7.776 1.00 81.88 133 GLU A CA 1
ATOM 1030 C C . GLU A 1 133 ? -8.811 -6.848 9.007 1.00 81.88 133 GLU A C 1
ATOM 1032 O O . GLU A 1 133 ? -9.394 -6.843 10.091 1.00 81.88 133 GLU A O 1
ATOM 1037 N N . HIS A 1 134 ? -7.588 -6.328 8.860 1.00 77.19 134 HIS A N 1
ATOM 1038 C CA . HIS A 1 134 ? -6.799 -5.749 9.953 1.00 77.19 134 HIS A CA 1
ATOM 1039 C C . HIS A 1 134 ? -6.315 -4.333 9.593 1.00 77.19 134 HIS A C 1
ATOM 1041 O O . HIS A 1 134 ? -5.108 -4.097 9.516 1.00 77.19 134 HIS A O 1
ATOM 1047 N N . PRO A 1 135 ? -7.237 -3.365 9.413 1.00 67.06 135 PRO A N 1
ATOM 1048 C CA . PRO A 1 135 ? -6.907 -2.040 8.882 1.00 67.06 135 PRO A CA 1
ATOM 1049 C C . PRO A 1 135 ? -5.891 -1.279 9.748 1.00 67.06 135 PRO A C 1
ATOM 1051 O O . PRO A 1 135 ? -5.029 -0.580 9.233 1.00 67.06 135 PRO A O 1
ATOM 1054 N N . HIS A 1 136 ? -5.910 -1.499 11.063 1.00 63.56 136 HIS A N 1
ATOM 1055 C CA . HIS A 1 136 ? -4.999 -0.891 12.038 1.00 63.56 136 HIS A CA 1
ATOM 1056 C C . HIS A 1 136 ? -3.499 -1.195 11.826 1.00 63.56 136 HIS A C 1
ATOM 1058 O O . HIS A 1 136 ? -2.675 -0.545 12.462 1.00 63.56 136 HIS A O 1
ATOM 1064 N N . LEU A 1 137 ? -3.136 -2.174 10.986 1.00 58.12 137 LEU A N 1
ATOM 1065 C CA . LEU A 1 137 ? -1.742 -2.555 10.699 1.00 58.12 137 LEU A CA 1
ATOM 1066 C C . LEU A 1 137 ? -1.234 -2.067 9.336 1.00 58.12 137 LEU A C 1
ATOM 1068 O O . LEU A 1 137 ? -0.073 -2.300 9.009 1.00 58.12 137 LEU A O 1
ATOM 1072 N N . SER A 1 138 ? -2.092 -1.464 8.513 1.00 58.12 138 SER A N 1
ATOM 1073 C CA . SER A 1 138 ? -1.755 -1.124 7.122 1.00 58.12 138 SER A CA 1
ATOM 1074 C C . SER A 1 138 ? -2.217 0.273 6.713 1.00 58.12 138 SER A C 1
ATOM 1076 O O . SER A 1 138 ? -2.183 0.599 5.530 1.00 58.12 138 SER A O 1
ATOM 1078 N N . ILE A 1 139 ? -2.652 1.102 7.664 1.00 63.41 139 ILE A N 1
ATOM 1079 C CA . ILE A 1 139 ? -2.911 2.522 7.418 1.00 63.41 139 ILE A CA 1
ATOM 1080 C C . ILE A 1 139 ? -1.560 3.236 7.263 1.00 63.41 139 ILE A C 1
ATOM 1082 O O . ILE A 1 139 ? -0.752 3.172 8.193 1.00 63.41 139 ILE A O 1
ATOM 1086 N N . PRO A 1 140 ? -1.300 3.905 6.126 1.00 57.06 140 PRO A N 1
ATOM 1087 C CA . PRO A 1 140 ? -0.122 4.749 5.994 1.00 57.06 140 PRO A CA 1
ATOM 1088 C C . PRO A 1 140 ? -0.212 5.916 6.981 1.00 57.06 140 PRO A C 1
ATOM 1090 O O . PRO A 1 140 ? -1.216 6.624 7.021 1.00 57.06 140 PRO A O 1
ATOM 1093 N N . GLU A 1 141 ? 0.840 6.137 7.763 1.00 56.06 141 GLU A N 1
ATOM 1094 C CA . GLU A 1 141 ? 0.996 7.363 8.546 1.00 56.06 141 GLU A CA 1
ATOM 1095 C C . GLU A 1 141 ? 1.895 8.317 7.760 1.00 56.06 141 GLU A C 1
ATOM 1097 O O . GLU A 1 141 ? 3.092 8.065 7.627 1.00 56.06 141 GLU A O 1
ATOM 1102 N N . THR A 1 142 ? 1.355 9.425 7.244 1.00 58.34 142 THR A N 1
ATOM 1103 C CA . THR A 1 142 ? 2.216 10.455 6.645 1.00 58.34 142 THR A CA 1
ATOM 1104 C C . THR A 1 142 ? 2.939 11.244 7.744 1.00 58.34 142 THR A C 1
ATOM 1106 O O . THR A 1 142 ? 2.504 11.290 8.901 1.00 58.34 142 THR A O 1
ATOM 1109 N N . GLU A 1 143 ? 4.045 11.924 7.415 1.00 52.31 143 GLU A N 1
ATOM 1110 C CA . GLU A 1 143 ? 4.737 12.813 8.367 1.00 52.31 143 GLU A CA 1
ATOM 1111 C C . GLU A 1 143 ? 3.807 13.909 8.934 1.00 52.31 143 GLU A C 1
ATOM 1113 O O . GLU A 1 143 ? 3.940 14.306 10.101 1.00 52.31 143 GLU A O 1
ATOM 1118 N N . ALA A 1 144 ? 2.827 14.358 8.139 1.00 46.53 144 ALA A N 1
ATOM 1119 C CA . ALA A 1 144 ? 1.804 15.313 8.552 1.00 46.53 144 ALA A CA 1
ATOM 1120 C C . ALA A 1 144 ? 0.844 14.699 9.588 1.00 46.53 144 ALA A C 1
ATOM 1122 O O . ALA A 1 144 ? 0.630 15.296 10.650 1.00 46.53 144 ALA A O 1
ATOM 1123 N N . GLY A 1 145 ? 0.363 13.474 9.364 1.00 51.88 145 GLY A N 1
ATOM 1124 C CA . GLY A 1 145 ? -0.494 12.737 10.297 1.00 51.88 145 GLY A CA 1
ATOM 1125 C C . GLY A 1 145 ? 0.210 12.356 11.590 1.00 51.88 145 GLY A C 1
ATOM 1126 O O . GLY A 1 145 ? -0.353 12.510 12.682 1.00 51.88 145 GLY A O 1
ATOM 1127 N N . ARG A 1 146 ? 1.482 11.950 11.502 1.00 51.00 146 ARG A N 1
ATOM 1128 C CA . ARG A 1 146 ? 2.338 11.665 12.663 1.00 51.00 146 ARG A CA 1
ATOM 1129 C C . ARG A 1 146 ? 2.513 12.906 13.538 1.00 51.00 146 ARG A C 1
ATOM 1131 O O . ARG A 1 146 ? 2.331 12.832 14.758 1.00 51.00 146 ARG A O 1
ATOM 1138 N N . SER A 1 147 ? 2.778 14.056 12.917 1.00 50.66 147 SER A N 1
ATOM 1139 C CA . SER A 1 147 ? 2.919 15.346 13.602 1.00 50.66 147 SER A CA 1
ATOM 1140 C C . SER A 1 147 ? 1.603 15.815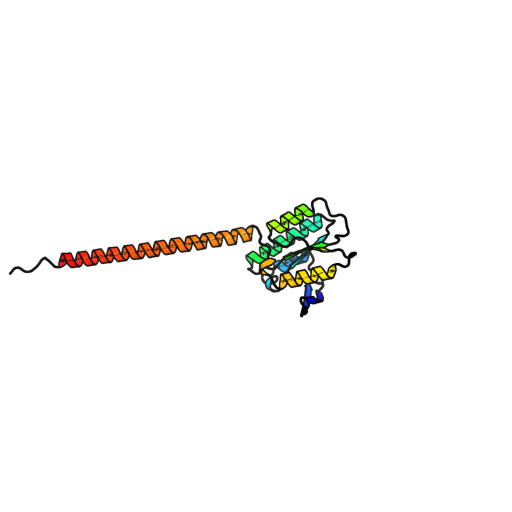 14.225 1.00 50.66 147 SER A C 1
ATOM 1142 O O . SER A 1 147 ? 1.600 16.298 15.356 1.00 50.66 147 SER A O 1
ATOM 1144 N N . ARG A 1 148 ? 0.459 15.611 13.558 1.00 51.97 148 ARG A N 1
ATOM 1145 C CA . ARG A 1 148 ? -0.873 15.987 14.068 1.00 51.97 148 ARG A CA 1
ATOM 1146 C C . ARG A 1 148 ? -1.302 15.127 15.260 1.00 51.97 148 ARG A C 1
ATOM 1148 O O . ARG A 1 148 ? -1.756 15.664 16.273 1.00 51.97 148 ARG A O 1
ATOM 1155 N N . LYS A 1 149 ? -1.089 13.806 15.191 1.00 53.06 149 LYS A N 1
ATOM 1156 C CA . LYS A 1 149 ? -1.346 12.861 16.298 1.00 53.06 149 LYS A CA 1
ATOM 1157 C C . LYS A 1 149 ? -0.430 13.150 17.496 1.00 53.06 149 LYS A C 1
ATOM 1159 O O . LYS A 1 149 ? -0.892 13.115 18.639 1.00 53.06 149 LYS A O 1
ATOM 1164 N N . GLN A 1 150 ? 0.841 13.497 17.272 1.00 51.94 150 GLN A N 1
ATOM 1165 C CA . GLN A 1 150 ? 1.750 13.933 18.343 1.00 51.94 150 GLN A CA 1
ATOM 1166 C C . GLN A 1 150 ? 1.353 15.289 18.937 1.00 51.94 150 GLN A C 1
ATOM 1168 O O . GLN A 1 150 ? 1.294 15.417 20.161 1.00 51.94 150 GLN A O 1
ATOM 1173 N N . TYR A 1 151 ? 1.013 16.273 18.105 1.00 48.62 151 TYR A N 1
ATOM 1174 C CA . TYR A 1 151 ? 0.556 17.594 18.538 1.00 48.62 151 TYR A CA 1
ATOM 1175 C C . TYR A 1 151 ? -0.710 17.499 19.398 1.00 48.62 151 TYR A C 1
ATOM 1177 O O . TYR A 1 151 ? -0.767 18.077 20.483 1.00 48.62 151 TYR A O 1
ATOM 1185 N N . HIS A 1 152 ? -1.683 16.675 18.998 1.00 55.84 152 HIS A N 1
ATOM 1186 C CA . HIS A 1 152 ? -2.903 16.451 19.774 1.00 55.84 152 HIS A CA 1
ATOM 1187 C C . HIS A 1 152 ? -2.634 15.742 21.113 1.00 55.84 152 HIS A C 1
ATOM 1189 O O . HIS A 1 152 ? -3.232 16.094 22.130 1.00 55.84 152 HIS A O 1
ATOM 1195 N N . ARG A 1 153 ? -1.699 14.779 21.167 1.00 59.78 153 ARG A N 1
ATOM 1196 C CA . ARG A 1 153 ? -1.270 14.161 22.440 1.00 59.78 153 ARG A CA 1
ATOM 1197 C C . ARG A 1 153 ? -0.597 15.175 23.367 1.00 59.78 153 ARG A C 1
ATOM 1199 O O . ARG A 1 153 ? -0.861 15.153 24.568 1.00 59.78 153 ARG A O 1
ATOM 1206 N N . LEU A 1 154 ? 0.249 16.055 22.828 1.00 61.06 154 LEU A N 1
ATOM 1207 C CA . LEU A 1 154 ? 0.930 17.098 23.602 1.00 61.06 154 LEU A CA 1
ATOM 1208 C C . LEU A 1 154 ? -0.056 18.138 24.142 1.00 61.06 154 LEU A C 1
ATOM 1210 O O . LEU A 1 154 ? 0.018 18.469 25.324 1.00 61.06 154 LEU A O 1
ATOM 1214 N N . ILE A 1 155 ? -1.012 18.586 23.323 1.00 64.75 155 ILE A N 1
ATOM 1215 C CA . ILE A 1 155 ? -2.063 19.512 23.760 1.00 64.75 155 ILE A CA 1
ATOM 1216 C C . ILE A 1 155 ? -2.970 18.865 24.795 1.00 64.75 155 ILE A C 1
ATOM 1218 O O . ILE A 1 155 ? -3.217 19.466 25.829 1.00 64.75 155 ILE A O 1
ATOM 1222 N N . ASN A 1 156 ? -3.447 17.637 24.583 1.00 59.72 156 ASN A N 1
ATOM 1223 C CA . ASN A 1 156 ? -4.327 16.997 25.562 1.00 59.72 156 ASN A CA 1
ATOM 1224 C C . ASN A 1 156 ? -3.615 16.803 26.915 1.00 59.72 156 ASN A C 1
ATOM 1226 O O . ASN A 1 156 ? -4.203 16.995 27.980 1.00 59.72 156 ASN A O 1
ATOM 1230 N N . ARG A 1 157 ? -2.310 16.501 26.880 1.00 64.19 157 ARG A N 1
ATOM 1231 C CA . ARG A 1 157 ? -1.473 16.408 28.080 1.00 64.19 157 ARG A CA 1
ATOM 1232 C C . ARG A 1 157 ? -1.286 17.765 28.768 1.00 64.19 157 ARG A C 1
ATOM 1234 O O . ARG A 1 157 ? -1.316 17.803 29.995 1.00 64.19 157 ARG A O 1
ATOM 1241 N N . SER A 1 158 ? -1.124 18.867 28.031 1.00 68.94 158 SER A N 1
ATOM 1242 C CA . SER A 1 158 ? -1.029 20.207 28.631 1.00 68.94 158 SER A CA 1
ATOM 1243 C C . SER A 1 158 ? -2.379 20.716 29.151 1.00 68.94 158 SER A C 1
ATOM 1245 O O . SER A 1 158 ? -2.429 21.288 30.238 1.00 68.94 158 SER A O 1
ATOM 1247 N N . LEU A 1 159 ? -3.481 20.434 28.451 1.00 69.62 159 LEU A N 1
ATOM 1248 C CA . LEU A 1 159 ? -4.846 20.782 28.862 1.00 69.62 159 LEU A CA 1
ATOM 1249 C C . LEU A 1 159 ? -5.229 20.114 30.187 1.00 69.62 159 LEU A C 1
ATOM 1251 O O . LEU A 1 159 ? -5.768 20.781 31.071 1.00 69.62 159 LEU A O 1
ATOM 1255 N N . MET A 1 160 ? -4.876 18.835 30.377 1.00 67.12 160 MET A N 1
ATOM 1256 C CA . MET A 1 160 ? -5.062 18.162 31.669 1.00 67.12 160 MET A CA 1
ATOM 1257 C C . MET A 1 160 ? -4.311 18.877 32.801 1.00 67.12 160 MET A C 1
ATOM 1259 O O . MET A 1 160 ? -4.886 19.104 33.865 1.00 67.12 160 MET A O 1
ATOM 1263 N N . VAL A 1 161 ? -3.062 19.295 32.575 1.00 73.88 161 VAL A N 1
ATOM 1264 C CA . VAL A 1 161 ? -2.252 19.985 33.596 1.00 73.88 161 VAL A CA 1
ATOM 1265 C C . VAL A 1 161 ? -2.837 21.354 33.951 1.00 73.88 161 VAL A C 1
ATOM 1267 O O . VAL A 1 161 ? -2.992 21.658 35.134 1.00 73.88 161 VAL A O 1
ATOM 1270 N N . VAL A 1 162 ? -3.220 22.158 32.954 1.00 78.88 162 VAL A N 1
ATOM 1271 C CA . VAL A 1 162 ? -3.828 23.483 33.178 1.00 78.88 162 VAL A CA 1
ATOM 1272 C C . VAL A 1 162 ? -5.159 23.356 33.924 1.00 78.88 162 VAL A C 1
ATOM 1274 O O . VAL A 1 162 ? -5.407 24.110 34.864 1.00 78.88 162 VAL A O 1
ATOM 1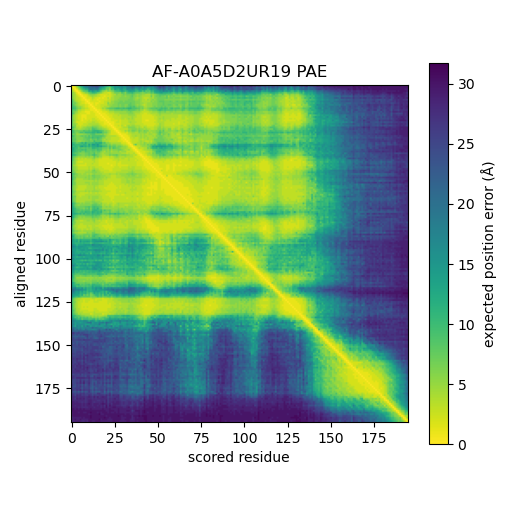277 N N . SER A 1 163 ? -5.987 22.366 33.570 1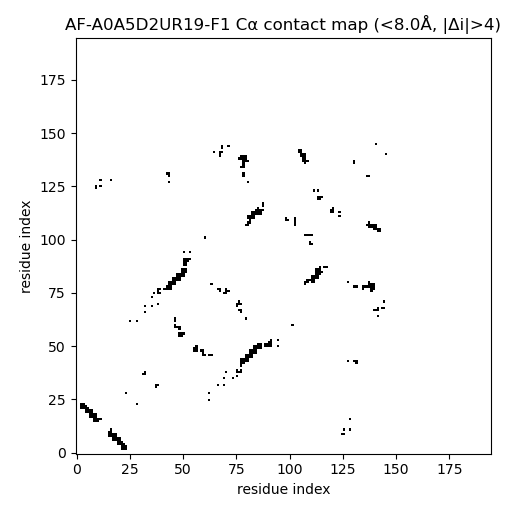.00 82.56 163 SER A N 1
ATOM 1278 C CA . SER A 1 163 ? -7.253 22.114 34.271 1.00 82.56 163 SER A CA 1
ATOM 1279 C C . SER A 1 163 ? -7.042 21.741 35.744 1.00 82.56 163 SER A C 1
ATOM 1281 O O . SER A 1 163 ? -7.722 22.279 36.616 1.00 82.56 163 SER A O 1
ATOM 1283 N N . GLY A 1 164 ? -6.043 20.903 36.046 1.00 83.06 164 GLY A N 1
ATOM 1284 C CA . GLY A 1 164 ? -5.693 20.541 37.419 1.00 83.06 164 GLY A CA 1
ATOM 1285 C C . GLY A 1 164 ? -5.209 21.739 38.237 1.00 83.06 164 GLY A C 1
ATOM 1286 O O . GLY A 1 164 ? -5.643 21.923 39.373 1.00 83.06 164 GLY A O 1
ATOM 1287 N N . MET A 1 165 ? -4.366 22.598 37.654 1.00 86.56 165 MET A N 1
ATOM 1288 C CA . MET A 1 165 ? -3.876 23.809 38.325 1.00 86.56 165 MET A CA 1
ATOM 1289 C C . MET A 1 165 ? -4.999 24.803 38.637 1.00 86.56 165 MET A C 1
ATOM 1291 O O . MET A 1 165 ? -5.031 25.349 39.738 1.00 86.56 165 MET A O 1
ATOM 1295 N N . LEU A 1 166 ? -5.943 25.004 37.711 1.00 88.44 166 LEU A N 1
ATOM 1296 C CA . LEU A 1 166 ? -7.100 25.879 37.928 1.00 88.44 166 LEU A CA 1
ATOM 1297 C C . LEU A 1 166 ? -8.002 25.368 39.054 1.00 88.44 166 LEU A C 1
ATOM 1299 O O . LEU A 1 166 ? -8.425 26.154 39.897 1.00 88.44 166 LEU A O 1
ATOM 1303 N N . ILE A 1 167 ? -8.263 24.059 39.108 1.00 90.12 167 ILE A N 1
ATOM 1304 C CA . ILE A 1 167 ? -9.076 23.457 40.174 1.00 90.12 167 ILE A CA 1
ATOM 1305 C C . ILE A 1 167 ? -8.393 23.634 41.532 1.00 90.12 167 ILE A C 1
ATOM 1307 O O . ILE A 1 167 ? -9.032 24.079 42.483 1.00 90.12 167 ILE A O 1
ATOM 1311 N N . VAL A 1 168 ? -7.093 23.343 41.626 1.00 90.69 168 VAL A N 1
ATOM 1312 C CA . VAL A 1 168 ? -6.330 23.515 42.873 1.00 90.69 168 VAL A CA 1
ATOM 1313 C C . VAL A 1 168 ? -6.318 24.979 43.306 1.00 90.69 168 VAL A C 1
ATOM 1315 O O . VAL A 1 168 ? -6.577 25.263 44.471 1.00 90.69 168 VAL A O 1
ATOM 1318 N N . TRP A 1 169 ? -6.091 25.911 42.377 1.00 92.06 169 TRP A N 1
ATOM 1319 C CA . TRP A 1 169 ? -6.138 27.349 42.649 1.00 92.06 169 TRP A CA 1
ATOM 1320 C C . TRP A 1 169 ? -7.512 27.801 43.157 1.00 92.06 169 TRP A C 1
ATOM 1322 O O . TRP A 1 169 ? -7.620 28.564 44.119 1.00 92.06 169 TRP A O 1
ATOM 1332 N N . HIS A 1 170 ? -8.588 27.325 42.531 1.00 91.69 170 HIS A N 1
ATOM 1333 C CA . HIS A 1 170 ? -9.944 27.628 42.978 1.00 91.69 170 HIS A CA 1
ATOM 1334 C C . HIS A 1 170 ? -10.228 27.062 44.373 1.00 91.69 170 HIS A C 1
ATOM 1336 O O . HIS A 1 170 ? -10.818 27.750 45.203 1.00 91.69 170 HIS A O 1
ATOM 1342 N N . LEU A 1 171 ? -9.776 25.846 44.676 1.00 91.81 171 LEU A N 1
ATOM 1343 C CA . LEU A 1 171 ? -9.965 25.245 45.997 1.00 91.81 171 LEU A CA 1
ATOM 1344 C C . LEU A 1 171 ? -9.175 25.977 47.085 1.00 91.81 171 LEU A C 1
ATOM 1346 O O . LEU A 1 171 ? -9.721 26.238 48.156 1.00 91.81 171 LEU A O 1
ATOM 1350 N N . THR A 1 172 ? -7.920 26.353 46.824 1.00 89.88 172 THR A N 1
ATOM 1351 C CA . THR A 1 172 ? -7.100 27.085 47.802 1.00 89.88 172 THR A CA 1
ATOM 1352 C C . THR A 1 172 ? -7.643 28.483 48.064 1.00 89.88 172 THR A C 1
ATOM 1354 O O . THR A 1 172 ? -7.705 28.902 49.217 1.00 89.88 172 THR A O 1
ATOM 1357 N N . THR A 1 173 ? -8.095 29.193 47.027 1.00 90.38 173 THR A N 1
ATOM 1358 C CA . THR A 1 173 ? -8.718 30.516 47.184 1.00 90.38 173 THR A CA 1
ATOM 1359 C C . THR A 1 173 ? -10.034 30.446 47.954 1.00 90.38 173 THR A C 1
ATOM 1361 O O . THR A 1 173 ? -10.229 31.242 48.871 1.00 90.38 173 THR A O 1
ATOM 1364 N N . VAL A 1 174 ? -10.912 29.480 47.657 1.00 91.06 174 VAL A N 1
ATOM 1365 C CA . VAL A 1 174 ? -12.160 29.269 48.414 1.00 91.06 174 VAL A CA 1
ATOM 1366 C C . VAL A 1 174 ? -11.868 28.918 49.872 1.00 91.06 174 VAL A C 1
ATOM 1368 O O . VAL A 1 174 ? -12.479 29.502 50.765 1.00 91.06 174 VAL A O 1
ATOM 1371 N N . LEU A 1 175 ? -10.909 28.027 50.132 1.00 89.00 175 LEU A N 1
ATOM 1372 C CA . LEU A 1 175 ? -10.508 27.656 51.489 1.00 89.00 175 LEU A CA 1
ATOM 1373 C C . LEU A 1 175 ? -9.928 28.853 52.260 1.00 89.00 175 LEU A C 1
ATOM 1375 O O . LEU A 1 175 ? -10.275 29.068 53.419 1.00 89.00 175 LEU A O 1
ATOM 1379 N N . PHE A 1 176 ? -9.096 29.671 51.614 1.00 90.81 176 PHE A N 1
ATOM 1380 C CA . PHE A 1 176 ? -8.549 30.896 52.199 1.00 90.81 176 PHE A CA 1
ATOM 1381 C C . PHE A 1 176 ? -9.646 31.922 52.516 1.00 90.81 176 PHE A C 1
ATOM 1383 O O . PHE A 1 176 ? -9.673 32.483 53.610 1.00 90.81 176 PHE A O 1
ATOM 1390 N N . LEU A 1 177 ? -10.600 32.119 51.601 1.00 86.31 177 LEU A N 1
ATOM 1391 C CA . LEU A 1 177 ? -11.783 32.959 51.817 1.00 86.31 177 LEU A CA 1
ATOM 1392 C C . LEU A 1 177 ? -12.649 32.442 52.971 1.00 86.31 177 LEU A C 1
ATOM 1394 O O . LEU A 1 177 ? -13.123 33.245 53.772 1.00 86.31 177 LEU A O 1
ATOM 1398 N N . MET A 1 178 ? -12.832 31.123 53.087 1.00 85.44 178 MET A N 1
ATOM 1399 C CA . MET A 1 178 ? -13.534 30.502 54.214 1.00 85.44 178 MET A CA 1
ATOM 1400 C C . MET A 1 178 ? -12.800 30.744 55.536 1.00 85.44 178 MET A C 1
ATOM 1402 O O . MET A 1 178 ? -13.440 31.169 56.495 1.00 85.44 178 MET A O 1
ATOM 1406 N N . HIS A 1 179 ? -11.476 30.564 55.581 1.00 83.25 179 HIS A N 1
ATOM 1407 C CA . HIS A 1 179 ? -10.668 30.862 56.768 1.00 83.25 179 HIS A CA 1
ATOM 1408 C C . HIS A 1 179 ? -10.721 32.342 57.165 1.00 83.25 179 HIS A C 1
ATOM 1410 O O . HIS A 1 179 ? -10.859 32.634 58.349 1.00 83.25 179 HIS A O 1
ATOM 1416 N N . LEU A 1 180 ? -10.684 33.281 56.210 1.00 82.12 180 LEU A N 1
ATOM 1417 C CA . LEU A 1 180 ? -10.884 34.704 56.510 1.00 82.12 180 LEU A CA 1
ATOM 1418 C C . LEU A 1 180 ? -12.291 34.985 57.040 1.00 82.12 180 LEU A C 1
ATOM 1420 O O . LEU A 1 180 ? -12.443 35.754 57.982 1.00 82.12 180 LEU A O 1
ATOM 1424 N N . LYS A 1 181 ? -13.327 34.374 56.455 1.00 74.81 181 LYS A N 1
ATOM 1425 C CA . LYS A 1 181 ? -14.717 34.558 56.899 1.00 74.81 181 LYS A CA 1
ATOM 1426 C C . LYS A 1 181 ? -14.914 34.041 58.328 1.00 74.81 181 LYS A C 1
ATOM 1428 O O . LYS A 1 181 ? -15.545 34.723 59.126 1.00 74.81 181 LYS A O 1
ATOM 1433 N N . LEU A 1 182 ? -14.352 32.872 58.641 1.00 66.69 182 LEU A N 1
ATOM 1434 C CA . LEU A 1 182 ? -14.376 32.260 59.973 1.00 66.69 182 LEU A CA 1
ATOM 1435 C C . LEU A 1 182 ? -13.565 33.077 60.988 1.00 66.69 182 LEU A C 1
ATOM 1437 O O . LEU A 1 182 ? -14.087 33.396 62.048 1.00 66.69 182 LEU A O 1
ATOM 1441 N N . GLY A 1 183 ? -12.354 33.514 60.630 1.00 63.06 183 GLY A N 1
ATOM 1442 C CA . GLY A 1 183 ? -11.530 34.367 61.492 1.00 63.06 183 GLY A CA 1
ATOM 1443 C C . GLY A 1 183 ? -12.147 35.746 61.749 1.00 63.06 183 GLY A C 1
ATOM 1444 O O . GLY A 1 183 ? -12.017 36.284 62.843 1.00 63.06 183 GLY A O 1
ATOM 1445 N N . VAL A 1 184 ? -12.872 36.317 60.782 1.00 59.03 184 VAL A N 1
ATOM 1446 C CA . VAL A 1 184 ? -13.646 37.555 60.984 1.00 59.03 184 VAL A CA 1
ATOM 1447 C C . VAL A 1 184 ? -14.865 37.311 61.880 1.00 59.03 184 VAL A C 1
ATOM 1449 O O . VAL A 1 184 ? -15.173 38.162 62.705 1.00 59.03 184 VAL A O 1
ATOM 1452 N N . VAL A 1 185 ? -15.542 36.164 61.768 1.00 56.16 185 VAL A N 1
ATOM 1453 C CA . VAL A 1 185 ? -16.669 35.807 62.651 1.00 56.16 185 VAL A CA 1
ATOM 1454 C C . VAL A 1 185 ? -16.210 35.586 64.097 1.00 56.16 185 VAL A C 1
ATOM 1456 O O . VAL A 1 185 ? -16.887 36.050 65.009 1.00 56.16 185 VAL A O 1
ATOM 1459 N N . GLU A 1 186 ? -15.049 34.964 64.318 1.00 53.34 186 GLU A N 1
ATOM 1460 C CA . GLU A 1 186 ? -14.477 34.796 65.664 1.00 53.34 186 GLU A CA 1
ATOM 1461 C C . GLU A 1 186 ? -14.010 36.130 66.275 1.00 53.34 186 GLU A C 1
ATOM 1463 O O . GLU A 1 186 ? -14.253 36.376 67.452 1.00 53.34 186 GLU A O 1
ATOM 1468 N N . ASN A 1 187 ? -13.434 37.048 65.487 1.00 51.50 187 ASN A N 1
ATOM 1469 C CA . ASN A 1 187 ? -12.988 38.362 65.987 1.00 51.50 187 ASN A CA 1
ATOM 1470 C C . ASN A 1 187 ? -14.125 39.373 66.234 1.00 51.50 187 ASN A C 1
ATOM 1472 O O . ASN A 1 187 ? -13.905 40.397 66.876 1.00 51.50 187 ASN A O 1
ATOM 1476 N N . VAL A 1 188 ? -15.339 39.118 65.739 1.00 52.88 188 VAL A N 1
ATOM 1477 C CA . VAL A 1 188 ? -16.519 39.971 65.989 1.00 52.88 188 VAL A CA 1
ATOM 1478 C C . VAL A 1 188 ? -17.295 39.519 67.243 1.00 52.88 188 VAL A C 1
ATOM 1480 O O . VAL A 1 188 ? -18.205 40.216 67.686 1.00 52.88 188 VAL A O 1
ATOM 1483 N N . GLY A 1 189 ? -16.915 38.395 67.865 1.00 51.25 189 GLY A N 1
ATOM 1484 C CA . GLY A 1 189 ? -17.598 37.825 69.033 1.00 51.25 189 GLY A CA 1
ATOM 1485 C C . GLY A 1 189 ? -17.246 38.416 70.407 1.00 51.25 189 GLY A C 1
ATOM 1486 O O . GLY A 1 189 ? -18.002 38.179 71.342 1.00 51.25 189 GLY A O 1
ATOM 1487 N N . ASP A 1 190 ? -16.165 39.195 70.547 1.00 53.25 190 ASP A N 1
ATOM 1488 C CA . ASP A 1 190 ? -15.582 39.518 71.871 1.00 53.25 190 ASP A CA 1
ATOM 1489 C C . ASP A 1 190 ? -15.665 40.995 72.309 1.00 53.25 190 ASP A C 1
ATOM 1491 O O . ASP A 1 190 ? -15.037 41.406 73.290 1.00 53.25 190 ASP A O 1
ATOM 1495 N N . HIS A 1 191 ? -16.466 41.829 71.639 1.00 54.03 191 HIS A N 1
ATOM 1496 C CA . HIS A 1 191 ? -16.657 43.230 72.042 1.00 54.03 191 HIS A CA 1
ATOM 1497 C C . HIS A 1 191 ? -18.128 43.589 72.241 1.00 54.03 191 HIS A C 1
ATOM 1499 O O . HIS A 1 191 ? -18.762 44.226 71.403 1.00 54.03 191 HIS A O 1
ATOM 1505 N N . GLY A 1 192 ? -18.643 43.239 73.416 1.00 52.69 192 GLY A N 1
ATOM 1506 C CA . GLY A 1 192 ? -19.841 43.855 73.970 1.00 52.69 192 GLY A CA 1
ATOM 1507 C C . GLY A 1 192 ? -20.497 42.955 74.996 1.00 52.69 192 GLY A C 1
ATOM 1508 O O . GLY A 1 192 ? -21.039 41.935 74.608 1.00 52.69 192 GLY A O 1
ATOM 1509 N N . TRP A 1 193 ? -20.369 43.299 76.281 1.00 46.44 193 TRP A N 1
ATOM 1510 C CA . TRP A 1 193 ? -21.459 43.636 77.215 1.00 46.44 193 TRP A CA 1
ATOM 1511 C C . TRP A 1 193 ? -20.831 43.892 78.598 1.00 46.44 193 TRP A C 1
ATOM 1513 O O . TRP A 1 193 ? -20.517 42.957 79.330 1.00 46.44 193 TRP A O 1
ATOM 1523 N N . ILE A 1 194 ? -20.645 45.164 78.961 1.00 43.12 194 ILE A N 1
ATOM 1524 C CA . ILE A 1 194 ? -20.500 45.590 80.360 1.00 43.12 194 ILE A CA 1
ATOM 1525 C C . ILE A 1 194 ? -21.579 46.656 80.571 1.00 43.12 194 ILE A C 1
ATOM 1527 O O . ILE A 1 194 ? -21.516 47.718 79.949 1.00 43.12 194 ILE A O 1
ATOM 1531 N N . PHE A 1 195 ? -22.607 46.307 81.346 1.00 44.16 195 PHE A N 1
ATOM 1532 C CA . PHE A 1 195 ? -23.494 47.258 82.019 1.00 44.16 195 PHE A CA 1
ATOM 1533 C C . PHE A 1 195 ? -22.847 47.678 83.339 1.00 44.16 195 PHE A C 1
ATOM 1535 O O . PHE A 1 195 ? -22.169 46.815 83.945 1.00 44.16 195 PHE A O 1
#

InterPro domains:
  IPR027417 P-loop containing nucleoside triphosphate hydrolase [G3DSA:3.40.50.300] (2-154)
  IPR027417 P-loop containing nucleoside triphosphate hydrolase [SSF52540] (8-139)
  IPR052266 Mitochondrial Rho GTPase/EF-hand domain-containing protein [PTHR46819] (13-162)

Foldseek 3Di:
DDFDWDWDWDQAPNDIDIDIDTDADLVRLVVQLVDLCSLVPALAEEQEAEQADPVSVVSSLVSLVSLLVSCLVSVSQHFYAYAHEQLVDDGHPCSVVVQVVSCVQFQADGHHYDYPVVPPVNVVVNVVVVCSVVVVNGGGQHPVNVVVVVVVVVVVVVVVVVVVVVVVVVVVVVVVVVVVVVVVVVVVPPDDDDD

Secondary structure (DSSP, 8-state):
----EEEEEEEETTEEEEEEEE---HHHHHHHHTSTTSGGG-S-EEEEEETT-HHHHHHHHHHHHHHHHHHHHHS----EEEEEE-TTSPPPTTHHHHHHHHHHHHTPPPPEEE-TTTTTHHHHHHHHHHHHH-GGGT----HHHHHHHHHHHHHHHHHHHHHHHHHHHHHHHHHHHHHHHHHHHHHTSSS----

Solvent-accessible surface area (backbone atoms only — not comparable to full-atom values): 11014 Å² total; per-residue (Å²): 135,84,68,55,72,46,78,48,76,47,77,52,98,90,40,84,43,80,46,80,45,73,53,73,57,80,84,45,48,65,65,44,65,70,38,80,65,49,51,67,75,43,66,57,45,77,37,68,22,44,36,56,35,65,67,43,43,54,52,34,51,52,54,48,51,54,54,42,52,50,8,66,77,61,70,35,72,43,17,43,45,42,32,28,31,51,54,82,45,75,58,30,92,61,50,71,59,54,44,53,48,53,18,64,66,25,57,28,63,66,60,44,75,35,29,86,88,74,68,51,66,70,56,56,58,49,51,52,52,51,37,47,76,40,40,94,70,14,42,52,41,47,72,67,53,50,49,50,57,50,49,52,52,53,50,54,54,49,51,52,52,53,53,53,51,52,51,51,52,51,50,53,52,52,52,49,51,49,52,51,53,52,52,50,55,60,69,66,68,81,80,84,89,83,132

Mean predicted aligned error: 13.79 Å

pLDDT: mean 76.54, std 13.1, range [43.12, 92.31]

Radius of gyration: 29.87 Å; Cα contacts (8 Å, |Δi|>4): 218; chains: 1; bounding box: 42×69×101 Å

Sequence (195 aa):
MGCHRRIRTTLYKGIKKTLFLLEIHEDGVSKLLSSKESLARCDIAVFVYDSSDESSWKRATELLMDVAGDGEDTSYEVPCLIVAAKDDLDSFPMAIQNSTRVSQDMGIEAPIPISSKLSDFNNIFRRIVNAAEHPHLSIPETEAGRSRKQYHRLINRSLMVVSGMLIVWHLTTVLFLMHLKLGVVENVGDHGWIF

Organism: Gossypium mustelinum (NCBI:txid34275)